Protein AF-0000000071376823 (afdb_homodimer)

pLDDT: mean 86.94, std 16.28, range [21.67, 98.56]

Organism: Carassius auratus (NCBI:txid7957)

Structure (mmCIF, N/CA/C/O backbone):
data_AF-0000000071376823-model_v1
#
loop_
_entity.id
_entity.type
_entity.pdbx_description
1 polymer 'Single-stranded DNA-binding protein 3-like'
#
loop_
_atom_site.group_PDB
_atom_site.id
_atom_site.type_symbol
_atom_site.label_atom_id
_atom_site.label_alt_id
_atom_site.label_comp_id
_atom_sit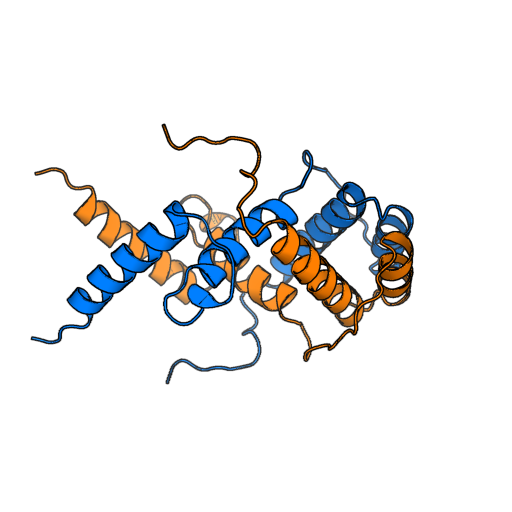e.label_asym_id
_atom_site.label_entity_id
_atom_site.label_seq_id
_atom_site.pdbx_PDB_ins_code
_atom_site.Cartn_x
_atom_site.Cartn_y
_atom_site.Cartn_z
_atom_site.occupancy
_atom_site.B_iso_or_equiv
_atom_site.auth_seq_id
_atom_site.auth_comp_id
_atom_site.auth_asym_id
_atom_site.auth_atom_id
_atom_site.pdbx_PDB_model_num
ATOM 1 N N . MET A 1 1 ? 3.648 22.094 -12.156 1 22.42 1 MET A N 1
ATOM 2 C CA . MET A 1 1 ? 4.52 21.219 -12.93 1 22.42 1 MET A CA 1
ATOM 3 C C . MET A 1 1 ? 4.695 19.859 -12.242 1 22.42 1 MET A C 1
ATOM 5 O O . MET A 1 1 ? 5.797 19.531 -11.805 1 22.42 1 MET A O 1
ATOM 9 N N . TYR A 1 2 ? 3.898 19.516 -11.258 1 32.75 2 TYR A N 1
ATOM 10 C CA . TYR A 1 2 ? 4.004 18.312 -10.445 1 32.75 2 TYR A CA 1
ATOM 11 C C . TYR A 1 2 ? 4.137 17.062 -11.328 1 32.75 2 TYR A C 1
ATOM 13 O O . TYR A 1 2 ? 3.312 16.844 -12.219 1 32.75 2 TYR A O 1
ATOM 21 N N . ALA A 1 3 ? 5.277 16.688 -11.828 1 31.8 3 ALA A N 1
ATOM 22 C CA . ALA A 1 3 ? 5.711 15.719 -12.82 1 31.8 3 ALA A CA 1
ATOM 23 C C . ALA A 1 3 ? 4.926 14.414 -12.695 1 31.8 3 ALA A C 1
ATOM 25 O O . ALA A 1 3 ? 4.926 13.789 -11.633 1 31.8 3 ALA A O 1
ATOM 26 N N . LYS A 1 4 ? 3.885 14.094 -13.211 1 39.56 4 LYS A N 1
ATOM 27 C CA . LYS A 1 4 ? 2.986 12.969 -13.445 1 39.56 4 LYS A CA 1
ATOM 28 C C . LYS A 1 4 ? 3.768 11.672 -13.625 1 39.56 4 LYS A C 1
ATOM 30 O O . LYS A 1 4 ? 3.215 10.664 -14.07 1 39.56 4 LYS A O 1
ATOM 35 N N . GLY A 1 5 ? 5.16 11.703 -13.875 1 40.44 5 GLY A N 1
ATOM 36 C CA . GLY A 1 5 ? 5.941 10.703 -14.594 1 40.44 5 GLY A CA 1
ATOM 37 C C . GLY A 1 5 ? 5.758 9.305 -14.047 1 40.44 5 GLY A C 1
ATOM 38 O O . GLY A 1 5 ? 5.164 9.117 -12.984 1 40.44 5 GLY A O 1
ATOM 39 N N . LYS A 1 6 ? 6.516 8.227 -14.672 1 45.38 6 LYS A N 1
ATOM 40 C CA . LYS A 1 6 ? 7.09 6.926 -14.352 1 45.38 6 LYS A CA 1
ATOM 41 C C . LYS A 1 6 ? 7.59 6.883 -12.914 1 45.38 6 LYS A C 1
ATOM 43 O O . LYS A 1 6 ? 8.188 7.848 -12.422 1 45.38 6 LYS A O 1
ATOM 48 N N . GLY A 1 7 ? 6.941 6.242 -12.031 1 50.78 7 GLY A N 1
ATOM 49 C CA . GLY A 1 7 ? 7.352 6.109 -10.641 1 50.78 7 GLY A CA 1
ATOM 50 C C . GLY A 1 7 ? 8.852 6.266 -10.445 1 50.78 7 GLY A C 1
ATOM 51 O O . GLY A 1 7 ? 9.641 5.496 -11 1 50.78 7 GLY A O 1
ATOM 52 N N . ALA A 1 8 ? 9.25 7.484 -10.273 1 57.16 8 ALA A N 1
ATOM 53 C CA . ALA A 1 8 ? 10.648 7.828 -10.031 1 57.16 8 ALA A CA 1
ATOM 54 C C . ALA A 1 8 ? 11.297 6.824 -9.086 1 57.16 8 ALA A C 1
ATOM 56 O O . ALA A 1 8 ? 10.703 6.434 -8.078 1 57.16 8 ALA A O 1
ATOM 57 N N . VAL A 1 9 ? 12.211 6.262 -9.734 1 70.69 9 VAL A N 1
ATOM 58 C CA . VAL A 1 9 ? 13.047 5.34 -8.969 1 70.69 9 VAL A CA 1
ATOM 59 C C . VAL A 1 9 ? 13.594 6.043 -7.73 1 70.69 9 VAL A C 1
ATOM 61 O O . VAL A 1 9 ? 14.18 7.121 -7.832 1 70.69 9 VAL A O 1
ATOM 64 N N . VAL A 1 10 ? 12.984 5.719 -6.582 1 83.88 10 VAL A N 1
ATOM 65 C CA . VAL A 1 10 ? 13.438 6.273 -5.309 1 83.88 10 VAL A CA 1
ATOM 66 C C . VAL A 1 10 ? 14.664 5.508 -4.82 1 83.88 10 VAL A C 1
ATOM 68 O O . VAL A 1 10 ? 14.836 4.328 -5.133 1 83.88 10 VAL A O 1
ATOM 71 N N . PRO A 1 11 ? 15.594 6.227 -4.148 1 85.5 11 PRO A N 1
ATOM 72 C CA . PRO A 1 11 ? 16.828 5.602 -3.656 1 85.5 11 PRO A CA 1
ATOM 73 C C . PRO A 1 11 ? 16.562 4.312 -2.883 1 85.5 11 PRO A C 1
ATOM 75 O O . PRO A 1 11 ? 17.391 3.396 -2.9 1 85.5 11 PRO A O 1
ATOM 78 N N . SER A 1 12 ? 15.484 4.16 -2.275 1 87.19 12 SER A N 1
ATOM 79 C CA . SER A 1 12 ? 15.156 2.996 -1.459 1 87.19 12 SER A CA 1
ATOM 80 C C . SER A 1 12 ? 14.414 1.943 -2.271 1 87.19 12 SER A C 1
ATOM 82 O O . SER A 1 12 ? 13.844 1.003 -1.71 1 87.19 12 SER A O 1
ATOM 84 N N . ASP A 1 13 ? 14.586 2.049 -3.547 1 88.62 13 ASP A N 1
ATOM 85 C CA . ASP A 1 13 ? 13.781 1.217 -4.434 1 88.62 13 ASP A CA 1
ATOM 86 C C . ASP A 1 13 ? 14.109 -0.263 -4.246 1 88.62 13 ASP A C 1
ATOM 88 O O . ASP A 1 13 ? 13.211 -1.101 -4.176 1 88.62 13 ASP A O 1
ATOM 92 N N . SER A 1 14 ? 15.445 -0.548 -4.223 1 91.25 14 SER A N 1
ATOM 93 C CA . SER A 1 14 ? 15.852 -1.942 -4.07 1 91.25 14 SER A CA 1
ATOM 94 C C . SER A 1 14 ? 15.297 -2.543 -2.783 1 91.25 14 SER A C 1
ATOM 96 O O . SER A 1 14 ? 14.742 -3.645 -2.793 1 91.25 14 SER A O 1
ATOM 98 N N . GLN A 1 15 ? 15.398 -1.873 -1.717 1 92.25 15 GLN A N 1
ATOM 99 C CA . GLN A 1 15 ? 14.883 -2.324 -0.43 1 92.25 15 GLN A CA 1
ATOM 100 C C . GLN A 1 15 ? 13.359 -2.379 -0.442 1 92.25 15 GLN A C 1
ATOM 102 O O . GLN A 1 15 ? 12.758 -3.305 0.111 1 92.25 15 GLN A O 1
ATOM 107 N N . ALA A 1 16 ? 12.844 -1.416 -1.015 1 94.69 16 ALA A N 1
ATOM 108 C CA . ALA A 1 16 ? 11.383 -1.355 -1.124 1 94.69 16 ALA A CA 1
ATOM 109 C C . ALA A 1 16 ? 10.844 -2.57 -1.868 1 94.69 16 ALA A C 1
ATOM 111 O O . ALA A 1 16 ? 9.844 -3.166 -1.452 1 94.69 16 ALA A O 1
ATOM 112 N N . ARG A 1 17 ? 11.461 -2.922 -2.949 1 94.06 17 ARG A N 1
ATOM 113 C CA . ARG A 1 17 ? 11.039 -4.062 -3.76 1 94.06 17 ARG A CA 1
ATOM 114 C C . ARG A 1 17 ? 11.102 -5.355 -2.955 1 94.06 17 ARG A C 1
ATOM 116 O O . ARG A 1 17 ? 10.195 -6.191 -3.045 1 94.06 17 ARG A O 1
ATOM 123 N N . GLU A 1 18 ? 12.094 -5.484 -2.17 1 94.38 18 GLU A N 1
ATOM 124 C CA . GLU A 1 18 ? 12.258 -6.672 -1.334 1 94.38 18 GLU A CA 1
ATOM 125 C C . GLU A 1 18 ? 11.172 -6.734 -0.256 1 94.38 18 GLU A C 1
ATOM 127 O O . GLU A 1 18 ? 10.555 -7.777 -0.05 1 94.38 18 GLU A O 1
ATOM 132 N N . LYS A 1 19 ? 10.984 -5.672 0.394 1 94.5 19 LYS A N 1
ATOM 133 C CA . LYS A 1 19 ? 9.977 -5.617 1.45 1 94.5 19 LYS A CA 1
ATOM 134 C C . LYS A 1 19 ? 8.578 -5.84 0.886 1 94.5 19 LYS A C 1
ATOM 136 O O . LYS A 1 19 ? 7.766 -6.543 1.489 1 94.5 19 LYS A O 1
ATOM 141 N N . LEU A 1 20 ? 8.352 -5.266 -0.239 1 95.94 20 LEU A N 1
ATOM 142 C CA . LEU A 1 20 ? 7.043 -5.445 -0.857 1 95.94 20 LEU A CA 1
ATOM 143 C C . LEU A 1 20 ? 6.789 -6.914 -1.183 1 95.94 20 LEU A C 1
ATOM 145 O O . LEU A 1 20 ? 5.691 -7.426 -0.949 1 95.94 20 LEU A O 1
ATOM 149 N N . ALA A 1 21 ? 7.801 -7.566 -1.726 1 96.44 21 ALA A N 1
ATOM 150 C CA . ALA A 1 21 ? 7.668 -8.992 -2.033 1 96.44 21 ALA A CA 1
ATOM 151 C C . ALA A 1 21 ? 7.297 -9.789 -0.786 1 96.44 21 ALA A C 1
ATOM 153 O O . ALA A 1 21 ? 6.422 -10.656 -0.833 1 96.44 21 ALA A O 1
ATOM 154 N N . LEU A 1 22 ? 7.922 -9.422 0.277 1 96.12 22 LEU A N 1
ATOM 155 C CA . LEU A 1 22 ? 7.645 -10.086 1.546 1 96.12 22 LEU A CA 1
ATOM 156 C C . LEU A 1 22 ? 6.195 -9.867 1.973 1 96.12 22 LEU A C 1
ATOM 158 O O . LEU A 1 22 ? 5.52 -10.805 2.393 1 96.12 22 LEU A O 1
ATOM 162 N N . TYR A 1 23 ? 5.738 -8.703 1.839 1 95.88 23 TYR A N 1
ATOM 163 C CA . TYR A 1 23 ? 4.395 -8.367 2.291 1 95.88 23 TYR A CA 1
ATOM 164 C C . TYR A 1 23 ? 3.342 -8.93 1.341 1 95.88 23 TYR A C 1
ATOM 166 O O . TYR A 1 23 ? 2.242 -9.289 1.766 1 95.88 23 TYR A O 1
ATOM 174 N N . VAL A 1 24 ? 3.676 -9.008 0.103 1 97.5 24 VAL A N 1
ATOM 175 C CA . VAL A 1 24 ? 2.773 -9.648 -0.849 1 97.5 24 VAL A CA 1
ATOM 176 C C . VAL A 1 24 ? 2.66 -11.141 -0.533 1 97.5 24 VAL A C 1
ATOM 178 O O . VAL A 1 24 ? 1.564 -11.703 -0.551 1 97.5 24 VAL A O 1
ATOM 181 N N . TYR A 1 25 ? 3.852 -11.734 -0.23 1 97.44 25 TYR A N 1
ATOM 182 C CA . TYR A 1 25 ? 3.838 -13.133 0.189 1 97.44 25 TYR A CA 1
ATOM 183 C C . TYR A 1 25 ? 2.932 -13.336 1.398 1 97.44 25 TYR A C 1
ATOM 185 O O . TYR A 1 25 ? 2.094 -14.234 1.413 1 97.44 25 TYR A O 1
ATOM 193 N N . GLU A 1 26 ? 3.086 -12.523 2.363 1 96.81 26 GLU A N 1
ATOM 194 C CA . GLU A 1 26 ? 2.262 -12.562 3.568 1 96.81 26 GLU A CA 1
ATOM 195 C C . GLU A 1 26 ? 0.782 -12.406 3.23 1 96.81 26 GLU A C 1
ATOM 197 O O . GLU A 1 26 ? -0.063 -13.125 3.766 1 96.81 26 GLU A O 1
ATOM 202 N N . TYR A 1 27 ? 0.481 -11.516 2.414 1 96.94 27 TYR A N 1
ATOM 203 C CA . TYR A 1 27 ? -0.887 -11.258 1.979 1 96.94 27 TYR A CA 1
ATOM 204 C C . TYR A 1 27 ? -1.492 -12.484 1.317 1 96.94 27 TYR A C 1
ATOM 206 O O . TYR A 1 27 ? -2.627 -12.867 1.618 1 96.94 27 TYR A O 1
ATOM 214 N N . LEU A 1 28 ? -0.727 -13.031 0.432 1 97.81 28 LEU A N 1
ATOM 215 C CA . LEU A 1 28 ? -1.199 -14.234 -0.254 1 9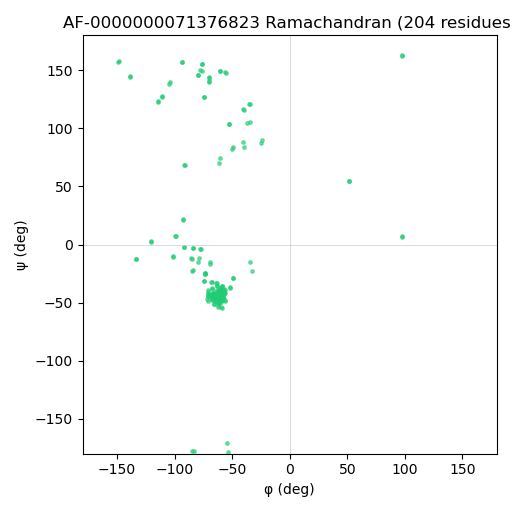7.81 28 LEU A CA 1
ATOM 216 C C . LEU A 1 28 ? -1.541 -15.328 0.746 1 97.81 28 LEU A C 1
ATOM 218 O O . LEU A 1 28 ? -2.594 -15.961 0.643 1 97.81 28 LEU A O 1
ATOM 222 N N . LEU A 1 29 ? -0.723 -15.477 1.706 1 96.5 29 LEU A N 1
ATOM 223 C CA . LEU A 1 29 ? -0.962 -16.5 2.725 1 96.5 29 LEU A CA 1
ATOM 224 C C . LEU A 1 29 ? -2.238 -16.203 3.504 1 96.5 29 LEU A C 1
ATOM 226 O O . LEU A 1 29 ? -3.062 -17.094 3.719 1 96.5 29 LEU A O 1
ATOM 230 N N . HIS A 1 30 ? -2.402 -15.016 3.84 1 95.56 30 HIS A N 1
ATOM 231 C CA . HIS A 1 30 ? -3.5 -14.641 4.727 1 95.56 30 HIS A CA 1
ATOM 232 C C . HIS A 1 30 ? -4.84 -14.695 3.998 1 95.56 30 HIS A C 1
ATOM 234 O O . HIS A 1 30 ? -5.875 -14.953 4.613 1 95.56 30 HIS A O 1
ATOM 240 N N . VAL A 1 31 ? -4.871 -14.562 2.676 1 94.56 31 VAL A N 1
ATOM 241 C CA . VAL A 1 31 ? -6.129 -14.57 1.936 1 94.56 31 VAL A CA 1
ATOM 242 C C . VAL A 1 31 ? -6.453 -15.992 1.488 1 94.56 31 VAL A C 1
ATOM 244 O O . VAL A 1 31 ? -7.441 -16.219 0.787 1 94.56 31 VAL A O 1
ATOM 247 N N . GLY A 1 32 ? -5.527 -16.891 1.813 1 94.44 32 GLY A N 1
ATOM 248 C CA . GLY A 1 32 ? -5.793 -18.297 1.53 1 94.44 32 GLY A CA 1
ATOM 249 C C . GLY A 1 32 ? -5.164 -18.766 0.236 1 94.44 32 GLY A C 1
ATOM 250 O O . GLY A 1 32 ? -5.434 -19.875 -0.221 1 94.44 32 GLY A O 1
ATOM 251 N N . ALA A 1 33 ? -4.379 -17.953 -0.365 1 97.44 33 ALA A N 1
ATOM 252 C CA . ALA A 1 33 ? -3.693 -18.328 -1.6 1 97.44 33 ALA A CA 1
ATOM 253 C C . ALA A 1 33 ? -2.326 -18.922 -1.306 1 97.44 33 ALA A C 1
ATOM 255 O O . ALA A 1 33 ? -1.3 -18.406 -1.754 1 97.44 33 ALA A O 1
ATOM 256 N N . GLN A 1 34 ? -2.361 -20.031 -0.754 1 97.31 34 GLN A N 1
ATOM 257 C CA . GLN A 1 34 ? -1.145 -20.688 -0.273 1 97.31 34 GLN A CA 1
ATOM 258 C C . GLN A 1 34 ? -0.289 -21.172 -1.436 1 97.31 34 GLN A C 1
ATOM 260 O O . GLN A 1 34 ? 0.937 -21.047 -1.408 1 97.31 34 GLN A O 1
ATOM 265 N N . LYS A 1 35 ? -0.906 -21.828 -2.344 1 98.25 35 LYS A N 1
ATOM 266 C CA . LYS A 1 35 ? -0.163 -22.328 -3.498 1 98.25 35 LYS A CA 1
ATOM 267 C C . LYS A 1 35 ? 0.492 -21.172 -4.266 1 98.25 35 LYS A C 1
ATOM 269 O O . LYS A 1 35 ? 1.648 -21.281 -4.68 1 98.25 35 LYS A O 1
ATOM 274 N N . SER A 1 36 ? -0.254 -20.141 -4.438 1 98.56 36 SER A N 1
ATOM 275 C CA . SER A 1 36 ? 0.277 -18.969 -5.098 1 98.56 36 SER A CA 1
ATOM 276 C C . SER A 1 36 ? 1.472 -18.391 -4.34 1 98.56 36 SER A C 1
ATOM 278 O O . SER A 1 36 ? 2.459 -17.969 -4.949 1 98.56 36 SER A O 1
ATOM 280 N N . ALA A 1 37 ? 1.379 -18.344 -2.982 1 98.12 37 ALA A N 1
ATOM 281 C CA . ALA A 1 37 ? 2.451 -17.812 -2.146 1 98.12 37 ALA A CA 1
ATOM 282 C C . ALA A 1 37 ? 3.746 -18.594 -2.352 1 98.12 37 ALA A C 1
ATOM 284 O O . ALA A 1 37 ? 4.812 -18 -2.543 1 98.12 37 ALA A O 1
ATOM 285 N N . GLN A 1 38 ? 3.596 -19.859 -2.373 1 97.19 38 GLN A N 1
ATOM 286 C CA . GLN A 1 38 ? 4.77 -20.703 -2.539 1 97.19 38 GLN A CA 1
ATOM 287 C C . GLN A 1 38 ? 5.367 -20.562 -3.934 1 97.19 38 GLN A C 1
ATOM 289 O O . GLN A 1 38 ? 6.586 -20.453 -4.082 1 97.19 38 GLN A O 1
ATOM 294 N N . THR A 1 39 ? 4.508 -20.594 -4.898 1 98.38 39 THR A N 1
ATOM 295 C CA . THR A 1 39 ? 4.941 -20.438 -6.281 1 98.38 39 THR A CA 1
ATOM 296 C C . THR A 1 39 ? 5.641 -19.094 -6.473 1 98.38 39 THR A C 1
ATOM 298 O O . THR A 1 39 ? 6.629 -19 -7.203 1 98.38 39 THR A O 1
ATOM 301 N N . PHE A 1 40 ? 5.152 -18.094 -5.805 1 98.25 40 PHE A N 1
ATOM 302 C CA . PHE A 1 40 ? 5.676 -16.734 -5.895 1 98.25 40 PHE A CA 1
ATOM 303 C C . PHE A 1 40 ? 7.117 -16.688 -5.402 1 98.25 40 PHE A C 1
ATOM 305 O O . PHE A 1 40 ? 8 -16.188 -6.102 1 98.25 40 PHE A O 1
ATOM 312 N N . LEU A 1 41 ? 7.375 -17.25 -4.258 1 96.31 41 LEU A N 1
ATOM 313 C CA . LEU A 1 41 ? 8.727 -17.25 -3.707 1 96.31 41 LEU A CA 1
ATOM 314 C C . LEU A 1 41 ? 9.695 -17.969 -4.641 1 96.31 41 LEU A C 1
ATOM 316 O O . LEU A 1 41 ? 10.844 -17.531 -4.805 1 96.31 41 LEU A O 1
ATOM 320 N N . SER A 1 42 ? 9.172 -19.016 -5.203 1 97 42 SER A N 1
ATOM 321 C CA . SER A 1 42 ? 10 -19.781 -6.117 1 97 42 SER A CA 1
ATOM 322 C C . SER A 1 42 ? 10.32 -18.984 -7.379 1 97 42 SER A C 1
ATOM 324 O O . SER A 1 42 ? 11.477 -18.953 -7.82 1 97 42 SER A O 1
ATOM 326 N N . GLU A 1 43 ? 9.383 -18.328 -7.91 1 97.75 43 GLU A N 1
ATOM 327 C CA . GLU A 1 43 ? 9.531 -17.609 -9.172 1 97.75 43 GLU A CA 1
ATOM 328 C C . GLU A 1 43 ? 10.484 -16.422 -9.016 1 97.75 43 GLU A C 1
ATOM 330 O O . GLU A 1 43 ? 11.203 -16.078 -9.953 1 97.75 43 GLU A O 1
ATOM 335 N N . ILE A 1 44 ? 10.477 -15.867 -7.871 1 95.38 44 ILE A N 1
ATOM 336 C CA . ILE A 1 44 ? 11.336 -14.695 -7.715 1 95.38 44 ILE A CA 1
ATOM 337 C C . ILE A 1 44 ? 12.633 -15.094 -7.023 1 95.38 44 ILE A C 1
ATOM 339 O O . ILE A 1 44 ? 13.438 -14.234 -6.648 1 95.38 44 ILE A O 1
ATOM 343 N N . ARG A 1 45 ? 12.852 -16.422 -6.824 1 95.5 45 ARG A N 1
ATOM 344 C CA . ARG A 1 45 ? 14.055 -16.984 -6.227 1 95.5 45 ARG A CA 1
ATOM 345 C C . ARG A 1 45 ? 14.383 -16.312 -4.898 1 95.5 45 ARG A C 1
ATOM 347 O O . ARG A 1 45 ? 15.508 -15.859 -4.691 1 95.5 45 ARG A O 1
ATOM 354 N N . TRP A 1 46 ? 13.391 -16.344 -4.043 1 95.12 46 TRP A N 1
ATOM 355 C CA . TRP A 1 46 ? 13.523 -15.734 -2.723 1 95.12 46 TRP A CA 1
ATOM 356 C C . TRP A 1 46 ? 14.391 -16.594 -1.812 1 95.12 46 TRP A C 1
ATOM 358 O O . TRP A 1 46 ? 14.141 -17.797 -1.663 1 95.12 46 TRP A O 1
ATOM 368 N N . GLU A 1 47 ? 15.422 -15.953 -1.238 1 93.5 47 GLU A N 1
ATOM 369 C CA . GLU A 1 47 ? 16.359 -16.703 -0.408 1 93.5 47 GLU A CA 1
ATOM 370 C C . GLU A 1 47 ? 16.406 -16.156 1.015 1 93.5 47 GLU A C 1
ATOM 372 O O . GLU A 1 47 ? 17.031 -16.734 1.894 1 93.5 47 GLU A O 1
ATOM 377 N N . LYS A 1 48 ? 15.641 -15.195 1.322 1 92.5 48 LYS A N 1
ATOM 378 C CA . LYS A 1 48 ? 15.68 -14.555 2.635 1 92.5 48 LYS A CA 1
ATOM 379 C C . LYS A 1 48 ? 14.664 -15.188 3.584 1 92.5 48 LYS A C 1
ATOM 381 O O . LYS A 1 48 ? 13.688 -15.797 3.143 1 92.5 48 LYS A O 1
ATOM 386 N N . ASN A 1 49 ? 14.953 -15.023 4.859 1 94.25 49 ASN A N 1
ATOM 387 C CA . ASN A 1 49 ? 14.023 -15.516 5.863 1 94.25 49 ASN A CA 1
ATOM 388 C C . ASN A 1 49 ? 12.734 -14.688 5.879 1 94.25 49 ASN A C 1
ATOM 390 O O . ASN A 1 49 ? 12.773 -13.469 5.719 1 94.25 49 ASN A O 1
ATOM 394 N N . ILE A 1 50 ? 11.656 -15.477 6.129 1 94.5 50 ILE A N 1
ATOM 395 C CA . ILE A 1 50 ? 10.352 -14.812 6.098 1 94.5 50 ILE A CA 1
ATOM 396 C C . ILE A 1 50 ? 9.734 -14.836 7.492 1 94.5 50 ILE A C 1
ATOM 398 O O . ILE A 1 50 ? 9.664 -15.891 8.133 1 94.5 50 ILE A O 1
ATOM 402 N N . THR A 1 51 ? 9.414 -13.711 8.016 1 92.88 51 THR A N 1
ATOM 403 C CA . THR A 1 51 ? 8.602 -13.594 9.227 1 92.88 51 THR A CA 1
ATOM 404 C C . THR A 1 51 ? 7.234 -13.008 8.898 1 92.88 51 THR A C 1
ATOM 406 O O . THR A 1 51 ? 7.141 -11.977 8.234 1 92.88 51 THR A O 1
ATOM 409 N N . LEU A 1 52 ? 6.254 -13.711 9.336 1 91.5 52 LEU A N 1
ATOM 410 C CA . LEU A 1 52 ? 4.898 -13.297 8.984 1 91.5 52 LEU A CA 1
ATOM 411 C C . LEU A 1 52 ? 4.211 -12.641 10.18 1 91.5 52 LEU A C 1
ATOM 413 O O . LEU A 1 52 ? 4.391 -13.062 11.32 1 91.5 52 LEU A O 1
ATOM 417 N N . GLY A 1 53 ? 3.549 -11.633 9.898 1 90.88 53 GLY A N 1
ATOM 418 C CA . GLY A 1 53 ? 2.715 -11.023 10.914 1 90.88 53 GLY A CA 1
ATOM 419 C C . GLY A 1 53 ? 1.355 -11.68 11.055 1 90.88 53 GLY A C 1
ATOM 420 O O . GLY A 1 53 ? 1.1 -12.719 10.438 1 90.88 53 GLY A O 1
ATOM 421 N N . GLU A 1 54 ? 0.544 -11.109 11.938 1 91.38 54 GLU A N 1
ATOM 422 C CA . GLU A 1 54 ? -0.812 -11.609 12.156 1 91.38 54 GLU A CA 1
ATOM 423 C C . GLU A 1 54 ? -1.748 -11.156 11.039 1 91.38 54 GLU A C 1
ATOM 425 O O . GLU A 1 54 ? -1.554 -10.094 10.445 1 91.38 54 GLU A O 1
ATOM 430 N N . PRO A 1 55 ? -2.744 -12 10.781 1 91.12 55 PRO A N 1
ATOM 431 C CA . PRO A 1 55 ? -3.748 -11.531 9.82 1 91.12 55 PRO A CA 1
ATOM 432 C C . PRO A 1 55 ? -4.457 -10.258 10.289 1 91.12 55 PRO A C 1
ATOM 434 O O . PRO A 1 55 ? -4.672 -10.07 11.484 1 91.12 55 PRO A O 1
ATOM 437 N N . PRO A 1 56 ? -4.879 -9.422 9.211 1 91 56 PRO A N 1
ATOM 438 C CA . PRO A 1 56 ? -4.918 -9.594 7.762 1 91 56 PRO A CA 1
ATOM 439 C C . PRO A 1 56 ? -3.584 -9.281 7.09 1 91 56 PRO A C 1
ATOM 441 O O . PRO A 1 56 ? -3.424 -9.508 5.887 1 91 56 PRO A O 1
ATOM 444 N N . GLY A 1 57 ? -2.549 -8.82 7.898 1 91.56 57 GLY A N 1
ATOM 445 C CA . GLY A 1 57 ? -1.222 -8.492 7.406 1 91.56 57 GLY A CA 1
ATOM 446 C C . GLY A 1 57 ? -1.035 -7.008 7.145 1 91.56 57 GLY A C 1
ATOM 447 O O . GLY A 1 57 ? -2.012 -6.277 6.961 1 91.56 57 GLY A O 1
ATOM 448 N N . PHE A 1 58 ? 0.124 -6.707 7.066 1 92.56 58 PHE A N 1
ATOM 449 C CA . PHE A 1 58 ? 0.479 -5.297 6.98 1 92.56 58 PHE A CA 1
ATOM 450 C C . PHE A 1 58 ? -0.03 -4.688 5.68 1 92.56 58 PHE A C 1
ATOM 452 O O . PHE A 1 58 ? -0.641 -3.615 5.688 1 92.56 58 PHE A O 1
ATOM 459 N N . LEU A 1 59 ? 0.212 -5.375 4.582 1 94.19 59 LEU A N 1
ATOM 460 C CA . LEU A 1 59 ? -0.159 -4.832 3.279 1 94.19 59 LEU A CA 1
ATOM 461 C C . LEU A 1 59 ? -1.666 -4.613 3.191 1 94.19 59 LEU A C 1
ATOM 463 O O . LEU A 1 59 ? -2.119 -3.559 2.74 1 94.19 59 LEU A O 1
ATOM 467 N N . HIS A 1 60 ? -2.422 -5.598 3.629 1 94.12 60 HIS A N 1
ATOM 468 C CA . HIS A 1 60 ? -3.877 -5.488 3.613 1 94.12 60 HIS A CA 1
ATOM 469 C C . HIS A 1 60 ? -4.348 -4.328 4.484 1 94.12 60 HIS A C 1
ATOM 471 O O . HIS A 1 60 ? -5.188 -3.529 4.062 1 94.12 60 HIS A O 1
ATOM 477 N N . SER A 1 61 ? -3.869 -4.305 5.645 1 92.81 61 SER A N 1
ATOM 478 C CA . SER A 1 61 ? -4.25 -3.264 6.59 1 92.81 61 SER A CA 1
ATOM 479 C C . SER A 1 61 ? -3.904 -1.878 6.051 1 92.81 61 SER A C 1
ATOM 481 O O . SER A 1 61 ? -4.715 -0.952 6.145 1 92.81 61 SER A O 1
ATOM 483 N N . TRP A 1 62 ? -2.734 -1.73 5.547 1 91.44 62 TRP A N 1
ATOM 484 C CA . TRP A 1 62 ? -2.277 -0.472 4.969 1 91.44 62 TRP A CA 1
ATOM 485 C C . TRP A 1 62 ? -3.164 -0.058 3.797 1 91.44 62 TRP A C 1
ATOM 487 O O . TRP A 1 62 ? -3.576 1.1 3.703 1 91.44 62 TRP A O 1
ATOM 497 N N . TRP A 1 63 ? -3.404 -0.964 2.938 1 93.69 63 TRP A N 1
ATOM 498 C CA . TRP A 1 63 ? -4.23 -0.725 1.759 1 93.69 63 TRP A CA 1
ATOM 499 C C . TRP A 1 63 ? -5.633 -0.269 2.16 1 93.69 63 TRP A C 1
ATOM 501 O O . TRP A 1 63 ? -6.191 0.644 1.549 1 93.69 63 TRP A O 1
ATOM 511 N 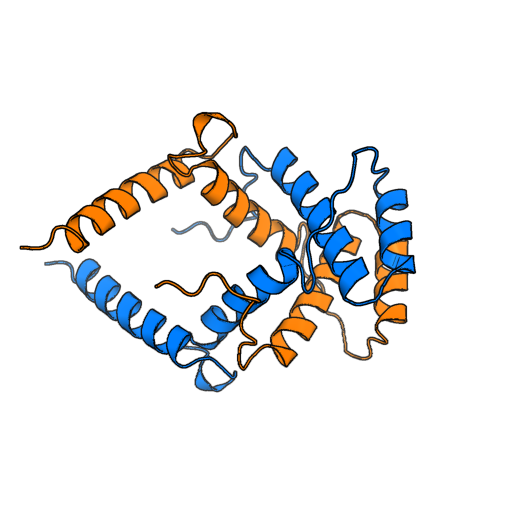N . CYS A 1 64 ? -6.25 -0.879 3.236 1 93.5 64 CYS A N 1
ATOM 512 C CA . CYS A 1 64 ? -7.605 -0.547 3.662 1 93.5 64 CYS A CA 1
ATOM 513 C C . CYS A 1 64 ? -7.691 0.902 4.125 1 93.5 64 CYS A C 1
ATOM 515 O O . CYS A 1 64 ? -8.695 1.574 3.891 1 93.5 64 CYS A O 1
ATOM 517 N N . VAL A 1 65 ? -6.645 1.334 4.738 1 91.75 65 VAL A N 1
ATOM 518 C CA . VAL A 1 65 ? -6.598 2.719 5.195 1 91.75 65 VAL A CA 1
ATOM 519 C C . VAL A 1 65 ? -6.477 3.656 3.996 1 91.75 65 VAL A C 1
ATOM 521 O O . VAL A 1 65 ? -7.176 4.668 3.92 1 91.75 65 VAL A O 1
ATOM 524 N N . PHE A 1 66 ? -5.609 3.268 3.098 1 92.25 66 PHE A N 1
ATOM 525 C CA . PHE A 1 66 ? -5.441 4.051 1.879 1 92.25 66 PHE A CA 1
ATOM 526 C C . PHE A 1 66 ? -6.758 4.148 1.113 1 92.25 66 PHE A C 1
ATOM 528 O O . PHE A 1 66 ? -7.16 5.234 0.695 1 92.25 66 PHE A O 1
ATOM 535 N N . TRP A 1 67 ? -7.383 3.059 0.957 1 93.75 67 TRP A N 1
ATOM 536 C CA . TRP A 1 67 ? -8.594 3.002 0.146 1 93.75 67 TRP A CA 1
ATOM 537 C C . TRP A 1 67 ? -9.727 3.777 0.808 1 93.75 67 TRP A C 1
ATOM 539 O O . TRP A 1 67 ? -10.531 4.422 0.126 1 93.75 67 TRP A O 1
ATOM 549 N N . ASP A 1 68 ? -9.828 3.699 2.1 1 94.94 68 ASP A N 1
ATOM 550 C CA . ASP A 1 68 ? -10.844 4.445 2.832 1 94.94 68 ASP A CA 1
ATOM 551 C C . ASP A 1 68 ? -10.672 5.949 2.643 1 94.94 68 ASP A C 1
ATOM 553 O O . ASP A 1 68 ? -11.641 6.668 2.387 1 94.94 68 ASP A O 1
ATOM 557 N N . LEU A 1 69 ? -9.477 6.387 2.744 1 93.25 69 LEU A N 1
ATOM 558 C CA . LEU A 1 69 ? -9.156 7.793 2.541 1 93.25 69 LEU A CA 1
ATOM 559 C C . LEU A 1 69 ? -9.414 8.203 1.094 1 93.25 69 LEU A C 1
ATOM 561 O O . LEU A 1 69 ? -9.906 9.305 0.835 1 93.25 69 LEU A O 1
ATOM 565 N N . TYR A 1 70 ? -9.008 7.324 0.237 1 92.06 70 TYR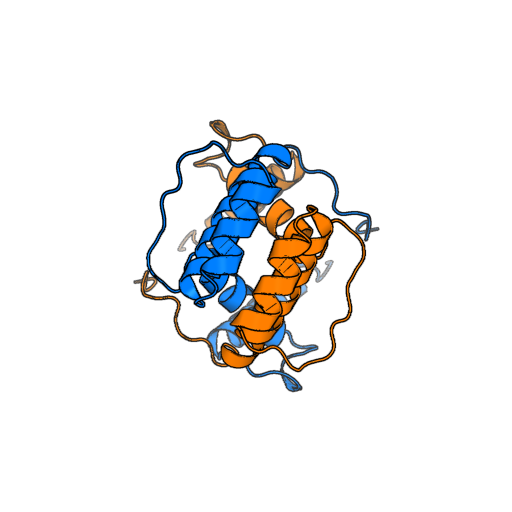 A N 1
ATOM 566 C CA . TYR A 1 70 ? -9.242 7.57 -1.181 1 92.06 70 TYR A CA 1
ATOM 567 C C . TYR A 1 70 ? -10.727 7.758 -1.464 1 92.06 70 TYR A C 1
ATOM 569 O O . TYR A 1 70 ? -11.117 8.664 -2.201 1 92.06 70 TYR A O 1
ATOM 577 N N . CYS A 1 71 ? -11.578 6.93 -0.809 1 94.75 71 CYS A N 1
ATOM 578 C CA . CYS A 1 71 ? -13.016 6.938 -1.034 1 94.75 71 CYS A CA 1
ATOM 579 C C . CYS A 1 71 ? -13.664 8.164 -0.393 1 94.75 71 CYS A C 1
ATOM 581 O O . CYS A 1 71 ? -14.695 8.641 -0.864 1 94.75 71 CYS A O 1
ATOM 583 N N . ALA A 1 72 ? -13.031 8.648 0.592 1 96 72 ALA A N 1
ATOM 584 C CA . ALA A 1 72 ? -13.625 9.734 1.371 1 96 72 ALA A CA 1
ATOM 585 C C . ALA A 1 72 ? -13.344 11.094 0.729 1 96 72 ALA A C 1
ATOM 587 O O . ALA A 1 72 ? -13.883 12.109 1.158 1 96 72 ALA A O 1
ATOM 588 N N . ALA A 1 73 ? -12.43 11.078 -0.228 1 94 73 ALA A N 1
ATOM 589 C CA . ALA A 1 73 ? -12.133 12.344 -0.891 1 94 73 ALA A CA 1
ATOM 590 C C . ALA A 1 73 ? -13.398 12.977 -1.472 1 94 73 ALA A C 1
ATOM 592 O O . ALA A 1 73 ? -14.266 12.266 -1.995 1 94 73 ALA A O 1
ATOM 593 N N . PRO A 1 74 ? -13.414 14.312 -1.474 1 91.81 74 PRO A N 1
ATOM 594 C CA . PRO A 1 74 ? -14.625 15.016 -1.894 1 91.81 74 PRO A CA 1
ATOM 595 C C . PRO A 1 74 ? -15.078 14.633 -3.299 1 91.81 74 PRO A C 1
ATOM 597 O O . PRO A 1 74 ? -16.281 14.484 -3.547 1 91.81 74 PRO A O 1
ATOM 600 N N . ASP A 1 75 ? -14.18 14.43 -4.254 1 92 75 ASP A N 1
ATOM 601 C CA . ASP A 1 75 ? -14.531 14.141 -5.641 1 92 75 ASP A CA 1
ATOM 602 C C . ASP A 1 75 ? -14.977 12.695 -5.805 1 92 75 ASP A C 1
ATOM 604 O O . ASP A 1 75 ? -15.516 12.32 -6.852 1 92 75 ASP A O 1
ATOM 608 N N . ARG A 1 76 ? -14.914 11.828 -4.684 1 93 76 ARG A N 1
ATOM 609 C CA . ARG A 1 76 ? -15.188 10.398 -4.84 1 93 76 ARG A CA 1
ATOM 610 C C . ARG A 1 76 ? -16.125 9.898 -3.746 1 93 76 ARG A C 1
ATOM 612 O O . ARG A 1 76 ? -16.688 8.805 -3.852 1 93 76 ARG A O 1
ATOM 619 N N . ARG A 1 77 ? -16.391 10.586 -2.744 1 92.75 77 ARG A N 1
ATOM 620 C CA . ARG A 1 77 ? -17.031 10.125 -1.52 1 92.75 77 ARG A CA 1
ATOM 621 C C . ARG A 1 77 ? -18.5 9.773 -1.772 1 92.75 77 ARG A C 1
ATOM 623 O O . ARG A 1 77 ? -19.109 9.07 -0.975 1 92.75 77 ARG A O 1
ATOM 630 N N . GLU A 1 78 ? -19.031 10.211 -2.885 1 91.62 78 GLU A N 1
ATOM 631 C CA . GLU A 1 78 ? -20.422 9.883 -3.186 1 91.62 78 GLU A CA 1
ATOM 632 C C . GLU A 1 78 ? -20.547 8.516 -3.857 1 91.62 78 GLU A C 1
ATOM 634 O O . GLU A 1 78 ? -21.594 7.883 -3.809 1 91.62 78 GLU A O 1
ATOM 639 N N . THR A 1 79 ? -19.516 8.039 -4.473 1 91 79 THR A N 1
ATOM 640 C CA . THR A 1 79 ? -19.578 6.82 -5.27 1 91 79 THR A CA 1
ATOM 641 C C . THR A 1 79 ? -19 5.637 -4.484 1 91 79 THR A C 1
ATOM 643 O O . THR A 1 79 ? -19.141 4.484 -4.906 1 91 79 THR A O 1
ATOM 646 N N . CYS A 1 80 ? -18.391 5.906 -3.389 1 89.31 80 CYS A N 1
ATOM 647 C CA . CYS A 1 80 ? -17.766 4.816 -2.65 1 89.31 80 CYS A CA 1
ATOM 648 C C . CYS A 1 80 ? -18 4.969 -1.151 1 89.31 80 CYS A C 1
ATOM 650 O O . CYS A 1 80 ? -18 6.086 -0.632 1 89.31 80 CYS A O 1
ATOM 652 N N . GLU A 1 81 ? -18.156 3.887 -0.436 1 93.06 81 GLU A N 1
ATOM 653 C CA . GLU A 1 81 ? -18.344 3.895 1.013 1 93.06 81 GLU A CA 1
ATOM 654 C C . GLU A 1 81 ? -17.062 4.297 1.731 1 93.06 81 GLU A C 1
ATOM 656 O O . GLU A 1 81 ? -15.969 3.926 1.311 1 93.06 81 GLU A O 1
ATOM 661 N N . HIS A 1 82 ? -17.234 5.078 2.768 1 94.38 82 HIS A N 1
ATOM 662 C CA . HIS A 1 82 ? -16.078 5.559 3.516 1 94.38 82 HIS A CA 1
ATOM 663 C C . HIS A 1 82 ? -16.422 5.77 4.988 1 94.38 82 HIS A C 1
ATOM 665 O O . HIS A 1 82 ? -17.609 5.832 5.352 1 94.38 82 HIS A O 1
ATOM 671 N N . SER A 1 83 ? -15.406 5.742 5.805 1 94.31 83 SER A N 1
ATOM 672 C CA . SER A 1 83 ? -15.609 5.984 7.23 1 94.31 83 SER A CA 1
ATOM 673 C C . SER A 1 83 ? -15.828 7.465 7.512 1 94.31 83 SER A C 1
ATOM 675 O O . SER A 1 83 ? -15.398 8.32 6.738 1 94.31 83 SER A O 1
ATOM 677 N N . SER A 1 84 ? -16.5 7.727 8.625 1 94.75 84 SER A N 1
ATOM 678 C CA . SER A 1 84 ? -16.703 9.102 9.055 1 94.75 84 SER A CA 1
ATOM 679 C C . SER A 1 84 ? -15.367 9.766 9.398 1 94.75 84 SER A C 1
ATOM 681 O O . SER A 1 84 ? -15.18 10.961 9.164 1 94.75 84 SER A O 1
ATOM 683 N N . GLU A 1 85 ? -14.492 8.961 9.891 1 92.62 85 GLU A N 1
ATOM 684 C CA . GLU A 1 85 ? -13.164 9.453 10.234 1 92.62 85 GLU A CA 1
ATOM 685 C C . GLU A 1 85 ? -12.406 9.898 8.984 1 92.62 85 GLU A C 1
ATOM 687 O O . GLU A 1 85 ? -11.742 10.945 9 1 92.62 85 GLU A O 1
ATOM 692 N N . ALA A 1 86 ? -12.461 9.188 7.988 1 94.81 86 ALA A N 1
ATOM 693 C CA . ALA A 1 86 ? -11.781 9.516 6.738 1 94.81 86 ALA A CA 1
ATOM 694 C C . ALA A 1 86 ? -12.352 10.789 6.121 1 94.81 86 ALA A C 1
ATOM 696 O O . ALA A 1 86 ? -11.609 11.641 5.637 1 94.81 86 ALA A O 1
ATOM 697 N N . LYS A 1 87 ? -13.586 10.875 6.148 1 95.12 87 LYS A N 1
ATOM 698 C CA . LYS A 1 87 ? -14.234 12.094 5.664 1 95.12 87 LYS A CA 1
ATOM 699 C C . LYS A 1 87 ? -13.758 13.312 6.441 1 95.12 87 LYS A C 1
ATOM 701 O O . LYS A 1 87 ? -13.406 14.336 5.844 1 95.12 87 LYS A O 1
ATOM 706 N N . ALA A 1 88 ? -13.883 13.234 7.785 1 94.12 88 ALA A N 1
ATOM 707 C CA . ALA A 1 88 ? -13.461 14.328 8.656 1 94.12 88 ALA A CA 1
ATOM 708 C C . ALA A 1 88 ? -12.023 14.742 8.352 1 94.12 88 ALA A C 1
ATOM 710 O O . ALA A 1 88 ? -11.695 15.93 8.375 1 94.12 88 ALA A O 1
ATOM 711 N N . PHE A 1 89 ? -11.234 13.773 8.062 1 90.94 89 PHE A N 1
ATOM 712 C CA . PHE A 1 89 ? -9.836 14.031 7.723 1 90.94 89 PHE A CA 1
ATOM 713 C C . PHE A 1 89 ? -9.734 14.875 6.461 1 90.94 89 PHE A C 1
ATOM 715 O O . PHE A 1 89 ? -9 15.867 6.434 1 90.94 89 PHE A O 1
ATOM 722 N N . HIS A 1 90 ? -10.328 14.539 5.453 1 92.38 90 HIS A N 1
ATOM 723 C CA . HIS A 1 90 ? -10.289 15.289 4.203 1 92.38 90 HIS A CA 1
ATOM 724 C C . HIS A 1 90 ? -10.844 16.703 4.391 1 92.38 90 HIS A C 1
ATOM 726 O O . HIS A 1 90 ? -10.312 17.656 3.826 1 92.38 90 HIS A O 1
ATOM 732 N N . ASP A 1 91 ? -11.922 16.766 5.121 1 92.75 91 ASP A N 1
ATOM 733 C CA . ASP A 1 91 ? -12.516 18.078 5.352 1 92.75 91 ASP A CA 1
ATOM 734 C C . ASP A 1 91 ? -11.547 18.984 6.102 1 92.75 91 ASP A C 1
ATOM 736 O O . ASP A 1 91 ? -11.422 20.172 5.77 1 92.75 91 ASP A O 1
ATOM 740 N N . TYR A 1 92 ? -10.922 18.438 7.016 1 86.38 92 TYR A N 1
ATOM 741 C CA . TYR A 1 92 ? -9.945 19.203 7.785 1 86.38 92 TYR A CA 1
ATOM 742 C C . TYR A 1 92 ? -8.766 19.609 6.914 1 86.38 92 TYR A C 1
ATOM 744 O O . TYR A 1 92 ? -8.352 20.766 6.918 1 86.38 92 TYR A O 1
ATOM 752 N N . VAL A 1 93 ? -8.195 18.688 6.246 1 84.38 93 VAL A N 1
ATOM 753 C CA . VAL A 1 93 ? -7.027 18.922 5.402 1 84.38 93 VAL A CA 1
ATOM 754 C C . VAL A 1 93 ? -7.367 19.938 4.32 1 84.38 93 VAL A C 1
ATOM 756 O O . VAL A 1 93 ? -6.543 20.797 3.988 1 84.38 93 VAL A O 1
ATOM 759 N N . SER A 1 94 ? -8.484 19.766 3.697 1 85.62 94 SER A N 1
ATOM 760 C CA . SER A 1 94 ? -8.93 20.703 2.674 1 85.62 94 SER A CA 1
ATOM 761 C C . SER A 1 94 ? -9.016 22.125 3.229 1 85.62 94 SER A C 1
ATOM 763 O O . SER A 1 94 ? -8.641 23.094 2.555 1 85.62 94 SER A O 1
ATOM 765 N N . ASP A 1 95 ? -9.5 22.266 4.383 1 83.56 95 ASP A N 1
ATOM 766 C CA . ASP A 1 95 ? -9.617 23.562 5.047 1 83.56 95 ASP A CA 1
ATOM 767 C C . ASP A 1 95 ? -8.234 24.172 5.297 1 83.56 95 ASP A C 1
ATOM 769 O O . ASP A 1 95 ? -8.031 25.359 5.059 1 83.56 95 ASP A O 1
ATOM 773 N N . ILE A 1 96 ? -7.371 23.281 5.746 1 78.25 96 ILE A N 1
ATOM 774 C CA . ILE A 1 96 ? -6.012 23.75 6.016 1 78.25 96 ILE A CA 1
ATOM 775 C C . ILE A 1 96 ? -5.344 24.172 4.707 1 78.25 96 ILE A C 1
ATOM 777 O O . ILE A 1 96 ? -4.695 25.219 4.645 1 78.25 96 ILE A O 1
ATOM 781 N N . GLN A 1 97 ? -5.492 23.391 3.756 1 75.75 97 GLN A N 1
ATOM 782 C CA . GLN A 1 97 ? -4.891 23.672 2.457 1 75.75 97 GLN A CA 1
ATOM 783 C C . GLN A 1 97 ? -5.426 24.969 1.872 1 75.75 97 GLN A C 1
ATOM 785 O O . GLN A 1 97 ? -4.676 25.75 1.279 1 75.75 97 GLN A O 1
ATOM 790 N N . THR A 1 98 ? -6.613 25.062 1.973 1 81.56 98 THR A N 1
ATOM 791 C CA . THR A 1 98 ? -7.234 26.297 1.479 1 81.56 98 THR A CA 1
ATOM 792 C C . THR A 1 98 ? -6.676 27.516 2.199 1 81.56 98 THR A C 1
ATOM 794 O O . THR A 1 98 ? -6.43 28.547 1.576 1 81.56 98 THR A O 1
ATOM 797 N N . CYS A 1 99 ? -6.445 27.281 3.367 1 75.12 99 CYS A N 1
ATOM 798 C CA . CYS A 1 99 ? -5.891 28.359 4.164 1 75.12 99 CYS A CA 1
ATOM 799 C C . CYS A 1 99 ? -4.453 28.656 3.756 1 75.12 99 CYS A C 1
ATOM 801 O O . CYS A 1 99 ? -4.047 29.828 3.711 1 75.12 99 CYS A O 1
ATOM 803 N N . LEU A 1 100 ? -3.785 27.625 3.562 1 67.19 100 LEU A N 1
ATOM 804 C CA . LEU A 1 100 ? -2.383 27.781 3.184 1 67.19 100 LEU A CA 1
ATOM 805 C C . LEU A 1 100 ? -2.258 28.312 1.763 1 67.19 100 LEU A C 1
ATOM 807 O O . LEU A 1 100 ? -1.337 29.078 1.463 1 67.19 100 LEU A O 1
ATOM 811 N N . LEU A 1 101 ? -3.086 27.828 0.977 1 64.88 101 LEU A N 1
ATOM 812 C CA . LEU A 1 101 ? -3.037 28.266 -0.411 1 64.88 101 LEU A CA 1
ATOM 813 C C . LEU A 1 101 ? -3.703 29.625 -0.57 1 64.88 101 LEU A C 1
ATOM 815 O O . LEU A 1 101 ? -3.619 30.25 -1.635 1 64.88 101 LEU A O 1
ATOM 819 N N . ALA A 1 102 ? -4.504 30.156 0.395 1 64.44 102 ALA A N 1
ATOM 820 C CA . ALA A 1 102 ? -5.047 31.516 0.355 1 64.44 102 ALA A CA 1
ATOM 821 C C . ALA A 1 102 ? -3.932 32.562 0.345 1 64.44 102 ALA A C 1
ATOM 823 O O . ALA A 1 102 ? -3.1 32.594 1.255 1 64.44 102 ALA A O 1
ATOM 824 N N . GLU A 1 103 ? -3.184 32.656 -0.803 1 56.78 103 GLU A N 1
ATOM 825 C CA . GLU A 1 103 ? -2.236 33.719 -1.057 1 56.78 103 GLU A CA 1
ATOM 826 C C . GLU A 1 103 ? -2.723 35.031 -0.451 1 56.78 103 GLU A C 1
ATOM 828 O O . GLU A 1 103 ? -3.887 35.406 -0.621 1 56.78 103 GLU A O 1
ATOM 833 N N . PRO A 1 104 ? -1.95 35.688 0.508 1 48.5 104 PRO A N 1
ATOM 834 C CA . PRO A 1 104 ? -2.338 37.094 0.753 1 48.5 104 PRO A CA 1
ATOM 835 C C . PRO A 1 104 ? -2.416 37.906 -0.529 1 48.5 104 PRO A C 1
ATOM 837 O O . PRO A 1 104 ? -1.702 37.625 -1.494 1 48.5 104 PRO A O 1
ATOM 840 N N . MET B 1 1 ? -4.875 8.172 23.156 1 21.67 1 MET B N 1
ATOM 841 C CA . MET B 1 1 ? -5.457 6.836 23.141 1 21.67 1 MET B CA 1
ATOM 842 C C . MET B 1 1 ? -5.539 6.285 21.719 1 21.67 1 MET B C 1
ATOM 844 O O . MET B 1 1 ? -6.598 6.344 21.094 1 21.67 1 MET B O 1
ATOM 848 N N . TYR B 1 2 ? -4.781 6.738 20.781 1 32.66 2 TYR B N 1
ATOM 849 C CA . TYR B 1 2 ? -4.812 6.383 19.359 1 32.66 2 TYR B CA 1
ATOM 850 C C . TYR B 1 2 ? -4.828 4.871 19.172 1 32.66 2 TYR B C 1
ATOM 852 O O . TYR B 1 2 ? -3.979 4.164 19.719 1 32.66 2 TYR B O 1
ATOM 860 N N . ALA B 1 3 ? -5.953 4.195 19.234 1 31.69 3 ALA B N 1
ATOM 861 C CA . ALA B 1 3 ? -6.289 2.775 19.281 1 31.69 3 ALA B CA 1
ATOM 862 C C . ALA B 1 3 ? -5.387 1.962 18.359 1 31.69 3 ALA B C 1
ATOM 864 O O . ALA B 1 3 ? -5.348 2.199 17.156 1 31.69 3 ALA B O 1
ATOM 865 N N . LYS B 1 4 ? -4.289 1.521 18.578 1 39.16 4 LYS B N 1
ATOM 866 C CA . LYS B 1 4 ? -3.25 0.634 18.062 1 39.16 4 LYS B CA 1
ATOM 867 C C . LYS B 1 4 ? -3.857 -0.536 17.297 1 39.16 4 LYS B C 1
ATOM 869 O O . LYS B 1 4 ? -3.16 -1.498 16.969 1 39.16 4 LYS B O 1
ATOM 874 N N . GLY B 1 5 ? -5.195 -0.958 17.531 1 40.84 5 GLY B N 1
ATOM 875 C CA . GLY B 1 5 ? -5.746 -2.295 17.375 1 40.84 5 GLY B CA 1
ATOM 876 C C . GLY B 1 5 ? -5.508 -2.881 16 1 40.84 5 GLY B C 1
ATOM 877 O O . GLY B 1 5 ? -5.055 -2.18 15.086 1 40.84 5 GLY B O 1
ATOM 878 N N . LYS B 1 6 ? -6.203 -4.137 15.664 1 45.84 6 LYS B N 1
ATOM 879 C CA . LYS B 1 6 ? -6.688 -4.898 14.523 1 45.84 6 LYS B CA 1
ATOM 880 C C . LYS B 1 6 ? -7.246 -3.975 13.438 1 45.84 6 LYS B C 1
ATOM 882 O O . LYS B 1 6 ? -7.945 -3.006 13.742 1 45.84 6 LYS B O 1
ATOM 887 N N . GLY B 1 7 ? -6.562 -3.756 12.391 1 50.97 7 GLY B N 1
ATOM 888 C CA . GLY B 1 7 ? -7.039 -2.924 11.297 1 50.97 7 GLY B CA 1
ATOM 889 C C . GLY B 1 7 ? -8.555 -2.832 11.234 1 50.97 7 GLY B C 1
ATOM 890 O O . GLY B 1 7 ? -9.234 -3.85 11.109 1 50.97 7 GLY B O 1
ATOM 891 N N . ALA B 1 8 ? -9.07 -1.867 11.906 1 57.78 8 ALA B N 1
ATOM 892 C CA . ALA B 1 8 ? -10.5 -1.583 11.914 1 57.78 8 ALA B CA 1
ATOM 893 C C . ALA B 1 8 ? -11.102 -1.762 10.523 1 57.78 8 ALA B C 1
ATOM 895 O O . ALA B 1 8 ? -10.516 -1.331 9.523 1 57.78 8 ALA B O 1
ATOM 896 N N . VAL B 1 9 ? -11.93 -2.715 10.617 1 71.06 9 VAL B N 1
ATOM 897 C CA . VAL B 1 9 ? -12.711 -2.963 9.406 1 71.06 9 VAL B CA 1
ATOM 898 C C . VAL B 1 9 ? -13.367 -1.665 8.945 1 71.06 9 VAL B C 1
ATOM 900 O O . VAL B 1 9 ? -14.062 -1.002 9.711 1 71.06 9 VAL B O 1
ATOM 903 N N . VAL B 1 10 ? -12.773 -1.081 7.883 1 84.44 10 VAL B N 1
ATOM 904 C CA . VAL B 1 10 ? -13.32 0.136 7.297 1 84.44 10 VAL B CA 1
ATOM 905 C C . VAL B 1 10 ? -14.492 -0.214 6.383 1 84.44 10 VAL B C 1
ATOM 907 O O . VAL B 1 10 ? -14.547 -1.314 5.828 1 84.44 10 VAL B O 1
ATOM 910 N N . PRO B 1 11 ? -15.516 0.685 6.332 1 85.88 11 PRO B N 1
ATOM 911 C CA . PRO B 1 11 ? -16.703 0.436 5.512 1 85.88 11 PRO B CA 1
ATOM 912 C C . PRO B 1 11 ? -16.359 0.025 4.082 1 85.88 11 PRO B C 1
ATOM 914 O O . PRO B 1 11 ? -17.109 -0.736 3.459 1 85.88 11 PRO B O 1
ATOM 917 N N . SER B 1 12 ? -15.305 0.43 3.57 1 87.31 12 SER B N 1
ATOM 918 C CA . SER B 1 12 ? -14.914 0.141 2.195 1 87.31 12 SER B CA 1
ATOM 919 C C . SER B 1 12 ? -14.039 -1.107 2.121 1 87.31 12 SER B C 1
ATOM 921 O O . SER B 1 12 ? -13.414 -1.372 1.094 1 87.31 12 SER B O 1
ATOM 923 N N . ASP B 1 13 ? -14.164 -1.896 3.135 1 88.94 13 ASP B N 1
ATOM 924 C CA . ASP B 1 13 ? -13.258 -3.029 3.26 1 88.94 13 ASP B CA 1
ATOM 925 C C . ASP B 1 13 ? -13.461 -4.031 2.123 1 88.94 13 ASP B C 1
ATOM 927 O O . ASP B 1 13 ? -12.492 -4.527 1.545 1 88.94 13 ASP B O 1
ATOM 931 N N . SER B 1 14 ? -14.773 -4.344 1.871 1 91.31 14 SER B N 1
ATOM 932 C CA . SER B 1 14 ? -15.062 -5.305 0.812 1 91.31 14 SER B CA 1
ATOM 933 C C . SER B 1 14 ? -14.5 -4.84 -0.527 1 91.31 14 SER B C 1
ATOM 935 O O . SER B 1 14 ? -13.859 -5.613 -1.241 1 91.31 14 SER B O 1
ATOM 937 N N . GLN B 1 15 ? -14.695 -3.643 -0.873 1 92.31 15 GLN B N 1
ATOM 938 C CA . GLN B 1 15 ? -14.188 -3.068 -2.113 1 92.31 15 GLN B CA 1
ATOM 939 C C . GLN B 1 15 ? -12.664 -2.988 -2.094 1 92.31 15 GLN B C 1
ATOM 941 O O . GLN B 1 15 ? -12.008 -3.252 -3.104 1 92.31 15 GLN B O 1
ATOM 946 N N . ALA B 1 16 ? -12.211 -2.611 -1.002 1 94.69 16 ALA B N 1
ATOM 947 C CA . ALA B 1 16 ? -10.766 -2.514 -0.834 1 94.69 16 ALA B CA 1
ATOM 948 C C . ALA B 1 16 ? -10.094 -3.861 -1.074 1 94.69 16 ALA B C 1
ATOM 950 O O . ALA B 1 16 ? -9.07 -3.938 -1.753 1 94.69 16 ALA B O 1
ATOM 951 N N . ARG B 1 17 ? -10.648 -4.891 -0.536 1 94 17 ARG B N 1
ATOM 952 C CA . ARG B 1 17 ? -10.102 -6.238 -0.681 1 94 17 ARG B CA 1
ATOM 953 C C . ARG B 1 17 ? -10.078 -6.664 -2.145 1 94 17 ARG B C 1
ATOM 955 O O . ARG B 1 17 ? -9.109 -7.262 -2.605 1 94 17 ARG B O 1
ATOM 962 N N . GLU B 1 18 ? -11.094 -6.324 -2.838 1 94.38 18 GLU B N 1
ATOM 963 C CA . GLU B 1 18 ? -11.172 -6.656 -4.258 1 94.38 18 GLU B CA 1
ATOM 964 C C . GLU B 1 18 ? -10.133 -5.891 -5.066 1 94.38 18 GLU B C 1
ATOM 966 O O . GLU B 1 18 ? -9.43 -6.477 -5.898 1 94.38 18 GLU B O 1
ATOM 971 N N . LYS B 1 19 ? -10.039 -4.648 -4.84 1 94.44 19 LYS B N 1
ATOM 972 C CA . LYS B 1 19 ? -9.07 -3.822 -5.555 1 94.44 19 LYS B CA 1
ATOM 973 C C . LYS B 1 19 ? -7.645 -4.246 -5.238 1 94.44 19 LYS B C 1
ATOM 975 O O . LYS B 1 19 ? -6.793 -4.305 -6.129 1 94.44 19 LYS B O 1
ATOM 980 N N . LEU B 1 20 ? -7.43 -4.555 -4.008 1 95.94 20 LEU B N 1
ATOM 981 C CA . LEU B 1 20 ? -6.094 -4.992 -3.621 1 95.94 20 LEU B CA 1
ATOM 982 C C . LEU B 1 20 ? -5.711 -6.277 -4.348 1 95.94 20 LEU B C 1
ATOM 984 O O . LEU B 1 20 ? -4.582 -6.41 -4.824 1 95.94 20 LEU B O 1
ATOM 988 N N . ALA B 1 21 ? -6.652 -7.207 -4.41 1 96.44 21 ALA B N 1
ATOM 989 C CA . ALA B 1 21 ? -6.391 -8.453 -5.121 1 96.44 21 ALA B CA 1
ATOM 990 C C . ALA B 1 21 ? -5.996 -8.188 -6.574 1 96.44 21 ALA B C 1
ATOM 992 O O . ALA B 1 21 ? -5.051 -8.797 -7.086 1 96.44 21 ALA B O 1
ATOM 993 N N . LEU B 1 22 ? -6.676 -7.266 -7.148 1 96.12 22 LEU B N 1
ATOM 994 C CA . LEU B 1 22 ? -6.383 -6.895 -8.523 1 96.12 22 LEU B CA 1
ATOM 995 C C . LEU B 1 22 ? -4.973 -6.328 -8.656 1 96.12 22 LEU B C 1
ATOM 997 O O . LEU B 1 22 ? -4.23 -6.695 -9.57 1 96.12 22 LEU B O 1
ATOM 1001 N N . TYR B 1 23 ? -4.605 -5.508 -7.758 1 95.81 23 TYR B N 1
ATOM 1002 C CA . TYR B 1 23 ? -3.307 -4.848 -7.828 1 95.81 23 TYR B CA 1
ATOM 1003 C C . TYR B 1 23 ? -2.186 -5.816 -7.465 1 95.81 23 TYR B C 1
ATOM 1005 O O . TYR B 1 23 ? -1.074 -5.711 -7.988 1 95.81 23 TYR B O 1
ATOM 1013 N N . VAL B 1 24 ? -2.479 -6.727 -6.613 1 97.44 24 VAL B N 1
ATOM 1014 C CA . VAL B 1 24 ? -1.5 -7.766 -6.301 1 97.44 24 VAL B CA 1
ATOM 1015 C C . VAL B 1 24 ? -1.276 -8.648 -7.523 1 97.44 24 VAL B C 1
ATOM 1017 O O . VAL B 1 24 ? -0.138 -8.992 -7.852 1 97.44 24 VAL B O 1
ATOM 1020 N N . TYR B 1 25 ? -2.416 -8.992 -8.18 1 97.38 25 TYR B N 1
ATOM 1021 C CA . TYR B 1 25 ? -2.303 -9.75 -9.422 1 97.38 25 TYR B CA 1
ATOM 1022 C C . TYR B 1 25 ? -1.421 -9.016 -10.43 1 97.38 25 TYR B C 1
ATOM 1024 O O . TYR B 1 25 ? -0.514 -9.609 -11.016 1 97.38 25 TYR B O 1
ATOM 1032 N N . GLU B 1 26 ? -1.673 -7.781 -10.609 1 96.75 26 GLU B N 1
ATOM 1033 C CA . GLU B 1 26 ? -0.887 -6.945 -11.508 1 96.75 26 GLU B CA 1
ATOM 1034 C C . GLU B 1 26 ? 0.585 -6.934 -11.109 1 96.75 26 GLU B C 1
ATOM 1036 O O . GLU B 1 26 ? 1.468 -7.043 -11.961 1 96.75 26 GLU B O 1
ATOM 1041 N N . TYR B 1 27 ? 0.836 -6.789 -9.891 1 97 27 TYR B N 1
ATOM 1042 C CA . TYR B 1 27 ? 2.191 -6.777 -9.352 1 97 27 TYR B CA 1
ATOM 1043 C C . TYR B 1 27 ? 2.914 -8.086 -9.664 1 97 27 TYR B C 1
ATOM 1045 O O . TYR B 1 27 ? 4.066 -8.078 -10.102 1 97 27 TYR B O 1
ATOM 1053 N N . LEU B 1 28 ? 2.223 -9.141 -9.406 1 97.75 28 LEU B N 1
ATOM 1054 C CA . LEU B 1 28 ? 2.811 -10.445 -9.672 1 97.75 28 LEU B CA 1
ATOM 1055 C C . LEU B 1 28 ? 3.211 -10.57 -11.141 1 97.75 28 LEU B C 1
ATOM 1057 O O . LEU B 1 28 ? 4.316 -11.023 -11.453 1 97.75 28 LEU B O 1
ATOM 1061 N N . LEU B 1 29 ? 2.385 -10.102 -11.977 1 96.5 29 LEU B N 1
ATOM 1062 C CA . LEU B 1 29 ? 2.676 -10.156 -13.406 1 96.5 29 LEU B CA 1
ATOM 1063 C C . LEU B 1 29 ? 3.898 -9.312 -13.742 1 96.5 29 LEU B C 1
ATOM 1065 O O . LEU B 1 29 ? 4.785 -9.766 -14.469 1 96.5 29 LEU B O 1
ATOM 1069 N N . HIS B 1 30 ? 3.955 -8.211 -13.203 1 95.5 30 HIS B N 1
ATOM 1070 C CA . HIS B 1 30 ? 4.988 -7.25 -13.578 1 95.5 30 HIS B CA 1
ATOM 1071 C C . HIS B 1 30 ? 6.348 -7.664 -13.031 1 95.5 30 HIS B C 1
ATOM 1073 O O . HIS B 1 30 ? 7.387 -7.348 -13.617 1 95.5 30 HIS B O 1
ATOM 1079 N N . VAL B 1 31 ? 6.406 -8.445 -11.953 1 94.44 31 VAL B N 1
ATOM 1080 C CA . VAL B 1 31 ? 7.68 -8.844 -11.367 1 94.44 31 VAL B CA 1
ATOM 1081 C C . VAL B 1 31 ? 8.133 -10.172 -11.977 1 94.44 31 VAL B C 1
ATOM 1083 O O . VAL B 1 31 ? 9.156 -10.727 -11.57 1 94.44 31 VAL B O 1
ATOM 1086 N N . GLY B 1 32 ? 7.277 -10.68 -12.844 1 94.38 32 GLY B N 1
ATOM 1087 C CA . GLY B 1 32 ? 7.66 -11.891 -13.562 1 94.38 32 GLY B CA 1
ATOM 1088 C C . GLY B 1 32 ? 7.109 -13.156 -12.938 1 94.38 32 GLY B C 1
ATOM 1089 O O . GLY B 1 32 ? 7.484 -14.266 -13.328 1 94.38 32 GLY B O 1
ATOM 1090 N N . ALA B 1 33 ? 6.285 -13.023 -11.969 1 97.5 33 ALA B N 1
ATOM 1091 C CA . ALA B 1 33 ? 5.672 -14.18 -11.312 1 97.5 33 ALA B CA 1
ATOM 1092 C C . ALA B 1 33 ? 4.352 -14.547 -11.984 1 97.5 33 ALA B C 1
ATOM 1094 O O . ALA B 1 33 ? 3.299 -14.547 -11.336 1 97.5 33 ALA B O 1
ATOM 1095 N N . GLN B 1 34 ? 4.465 -15 -13.133 1 97.31 34 GLN B N 1
ATOM 1096 C CA . GLN B 1 34 ? 3.291 -15.258 -13.961 1 97.31 34 GLN B CA 1
ATOM 1097 C C . GLN B 1 34 ? 2.516 -16.469 -13.453 1 97.31 34 GLN B C 1
ATOM 1099 O O . GLN B 1 34 ? 1.283 -16.453 -13.43 1 97.31 34 GLN B O 1
ATOM 1104 N N . LYS B 1 35 ? 3.211 -17.5 -13.18 1 98.25 35 LYS B N 1
ATOM 1105 C CA . LYS B 1 35 ? 2.549 -18.703 -12.672 1 98.25 35 LYS B CA 1
ATOM 1106 C C . LYS B 1 35 ? 1.825 -18.406 -11.359 1 98.25 35 LYS B C 1
ATOM 1108 O O . LYS B 1 35 ? 0.693 -18.859 -11.156 1 98.25 35 LYS B O 1
ATOM 1113 N N . SER B 1 36 ? 2.486 -17.703 -10.516 1 98.56 36 SER B N 1
ATOM 1114 C CA . SER B 1 36 ? 1.88 -17.312 -9.25 1 98.56 36 SER B CA 1
ATOM 1115 C C . SER B 1 36 ? 0.621 -16.484 -9.477 1 98.56 36 SER B C 1
ATOM 1117 O O . SER B 1 36 ? -0.379 -16.656 -8.773 1 98.56 36 SER B O 1
ATOM 1119 N N . ALA B 1 37 ? 0.663 -15.547 -10.461 1 98.12 37 ALA B N 1
ATOM 1120 C CA . ALA B 1 37 ? -0.476 -14.68 -10.766 1 98.12 37 ALA B CA 1
ATOM 1121 C C . ALA B 1 37 ? -1.694 -15.508 -11.172 1 98.12 37 ALA B C 1
ATOM 1123 O O . ALA B 1 37 ? -2.799 -15.281 -10.672 1 98.12 37 ALA B O 1
ATOM 1124 N N . GLN B 1 38 ? -1.443 -16.438 -12 1 97.12 38 GLN B N 1
ATOM 1125 C CA . GLN B 1 38 ? -2.535 -17.266 -12.477 1 97.12 38 GLN B CA 1
ATOM 1126 C C . GLN B 1 38 ? -3.105 -18.125 -11.352 1 97.12 38 GLN B C 1
ATOM 1128 O O . GLN B 1 38 ? -4.324 -18.25 -11.211 1 97.12 38 GLN B O 1
ATOM 1133 N N . THR B 1 39 ? -2.213 -18.734 -10.617 1 98.38 39 THR B N 1
ATOM 1134 C CA . THR B 1 39 ? -2.617 -19.562 -9.492 1 98.38 39 THR B CA 1
ATOM 1135 C C . THR B 1 39 ? -3.416 -18.75 -8.477 1 98.38 39 THR B C 1
ATOM 1137 O O . THR B 1 39 ? -4.387 -19.234 -7.902 1 98.38 39 THR B O 1
ATOM 1140 N N . PHE B 1 40 ? -3.023 -17.531 -8.312 1 98.25 40 PHE B N 1
A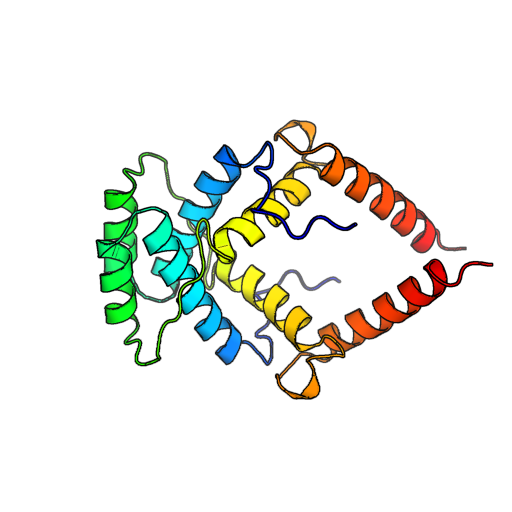TOM 1141 C CA . PHE B 1 40 ? -3.654 -16.625 -7.355 1 98.25 40 PHE B CA 1
ATOM 1142 C C . PHE B 1 40 ? -5.109 -16.375 -7.73 1 98.25 40 PHE B C 1
ATOM 1144 O O . PHE B 1 40 ? -6.008 -16.531 -6.902 1 98.25 40 PHE B O 1
ATOM 1151 N N . LEU B 1 41 ? -5.363 -16.062 -8.977 1 96.31 41 LEU B N 1
ATOM 1152 C CA . LEU B 1 41 ? -6.727 -15.797 -9.422 1 96.31 41 LEU B CA 1
ATOM 1153 C C . LEU B 1 41 ? -7.609 -17.031 -9.227 1 96.31 41 LEU B C 1
ATOM 1155 O O . LEU B 1 41 ? -8.781 -16.906 -8.844 1 96.31 41 LEU B O 1
ATOM 1159 N N . SER B 1 42 ? -6.988 -18.141 -9.484 1 96.94 42 SER B N 1
ATOM 1160 C CA . SER B 1 42 ? -7.727 -19.391 -9.344 1 96.94 42 SER B CA 1
ATOM 1161 C C . SER B 1 42 ? -8.07 -19.656 -7.879 1 96.94 42 SER B C 1
ATOM 1163 O O . SER B 1 42 ? -9.203 -20.016 -7.562 1 96.94 42 SER B O 1
ATOM 1165 N N . GLU B 1 43 ? -7.176 -19.438 -7.016 1 97.69 43 GLU B N 1
ATOM 1166 C CA . GLU B 1 43 ? -7.344 -19.75 -5.602 1 97.69 43 GLU B CA 1
ATOM 1167 C C . GLU B 1 43 ? -8.383 -18.844 -4.957 1 97.69 43 GLU B C 1
ATOM 1169 O O . GLU B 1 43 ? -9.094 -19.266 -4.035 1 97.69 43 GLU B O 1
ATOM 1174 N N . ILE B 1 44 ? -8.453 -17.672 -5.441 1 95.25 44 ILE B N 1
ATOM 1175 C CA . ILE B 1 44 ? -9.406 -16.766 -4.805 1 95.25 44 ILE B CA 1
ATOM 1176 C C . ILE B 1 44 ? -10.688 -16.719 -5.625 1 95.25 44 ILE B C 1
ATOM 1178 O O . ILE B 1 44 ? -11.57 -15.891 -5.355 1 95.25 44 ILE B O 1
ATOM 1182 N N . ARG B 1 45 ? -10.797 -17.578 -6.645 1 95.5 45 ARG B N 1
ATOM 1183 C CA . ARG B 1 45 ? -11.969 -17.703 -7.508 1 95.5 45 ARG B CA 1
ATOM 1184 C C . ARG B 1 45 ? -12.391 -16.359 -8.07 1 95.5 45 ARG B C 1
ATOM 1186 O O . ARG B 1 45 ? -13.555 -15.961 -7.949 1 95.5 45 ARG B O 1
ATOM 1193 N N . TRP B 1 46 ? -11.422 -15.719 -8.695 1 95.12 46 TRP B N 1
ATOM 1194 C CA . TRP B 1 46 ? -11.648 -14.406 -9.281 1 95.12 46 TRP B CA 1
ATOM 1195 C C . TRP B 1 46 ? -12.461 -14.516 -10.57 1 95.12 46 TRP B C 1
ATOM 1197 O O . TRP B 1 46 ? -12.109 -15.281 -11.469 1 95.12 46 TRP B O 1
ATOM 1207 N N . GLU B 1 47 ? -13.57 -13.734 -10.609 1 93.44 47 GLU B N 1
ATOM 1208 C CA . GLU B 1 47 ? -14.461 -13.82 -11.766 1 93.44 47 GLU B CA 1
ATOM 1209 C C . GLU B 1 47 ? -14.594 -12.469 -12.461 1 93.44 47 GLU B C 1
ATOM 1211 O O . GLU B 1 47 ? -15.195 -12.375 -13.531 1 93.44 47 GLU B O 1
ATOM 1216 N N . LYS B 1 48 ? -13.93 -11.492 -12.039 1 92.5 48 LYS B N 1
ATOM 1217 C CA . LYS B 1 48 ? -14.062 -10.148 -12.594 1 92.5 48 LYS B CA 1
ATOM 1218 C C . LYS B 1 48 ? -13.031 -9.898 -13.688 1 92.5 48 LYS B C 1
ATOM 1220 O O . LYS B 1 48 ? -11.992 -10.57 -13.734 1 92.5 48 LYS B O 1
ATOM 1225 N N . ASN B 1 49 ? -13.375 -8.938 -14.531 1 94.25 49 ASN B N 1
ATOM 1226 C CA . ASN B 1 49 ? -12.43 -8.555 -15.578 1 94.25 49 ASN B CA 1
ATOM 1227 C C . ASN B 1 49 ? -11.219 -7.832 -15 1 94.25 49 ASN B C 1
ATOM 1229 O O . ASN B 1 49 ? -11.352 -7.035 -14.07 1 94.25 49 ASN B O 1
ATOM 1233 N N . ILE B 1 50 ? -10.086 -8.164 -15.68 1 94.5 50 ILE B N 1
ATOM 1234 C CA . ILE B 1 50 ? -8.844 -7.594 -15.172 1 94.5 50 ILE B CA 1
ATOM 1235 C C . ILE B 1 50 ? -8.266 -6.629 -16.203 1 94.5 50 ILE B C 1
ATOM 1237 O O . ILE B 1 50 ? -8.133 -6.977 -17.375 1 94.5 50 ILE B O 1
ATOM 1241 N N . THR B 1 51 ? -8.062 -5.406 -15.828 1 92.81 51 THR B N 1
ATOM 1242 C CA . THR B 1 51 ? -7.301 -4.445 -16.625 1 92.81 51 THR B CA 1
ATOM 1243 C C . THR B 1 51 ? -5.98 -4.105 -15.938 1 92.81 51 THR B C 1
ATOM 1245 O O . THR B 1 51 ? -5.953 -3.771 -14.75 1 92.81 51 THR B O 1
ATOM 1248 N N . LEU B 1 52 ? -4.953 -4.27 -16.703 1 91.38 52 LEU B N 1
ATOM 1249 C CA . LEU B 1 52 ? -3.629 -4.082 -16.125 1 91.38 52 LEU B CA 1
ATOM 1250 C C . LEU B 1 52 ? -3.031 -2.746 -16.547 1 91.38 52 LEU B C 1
ATOM 1252 O O . LEU B 1 52 ? -3.209 -2.32 -17.688 1 91.38 52 LEU B O 1
ATOM 1256 N N . GLY B 1 53 ? -2.426 -2.146 -15.656 1 90.5 53 GLY B N 1
ATOM 1257 C CA . GLY B 1 53 ? -1.676 -0.945 -15.984 1 90.5 53 GLY B CA 1
ATOM 1258 C C . GLY B 1 53 ? -0.271 -1.235 -16.484 1 90.5 53 GLY B C 1
ATOM 1259 O O . GLY B 1 53 ? 0.092 -2.395 -16.688 1 90.5 53 GLY B O 1
ATOM 1260 N N . GLU B 1 54 ? 0.458 -0.153 -16.75 1 91.19 54 GLU B N 1
ATOM 1261 C CA . GLU B 1 54 ? 1.844 -0.267 -17.188 1 91.19 54 GLU B CA 1
ATOM 1262 C C . GLU B 1 54 ? 2.773 -0.598 -16.031 1 91.19 54 GLU B C 1
ATOM 1264 O O . GLU B 1 54 ? 2.508 -0.211 -14.883 1 91.19 54 GLU B O 1
ATOM 1269 N N . PRO B 1 55 ? 3.85 -1.317 -16.359 1 91 55 PRO B N 1
ATOM 1270 C CA . PRO B 1 55 ? 4.844 -1.515 -15.297 1 91 55 PRO B CA 1
ATOM 1271 C C . PRO B 1 55 ? 5.434 -0.201 -14.789 1 91 55 PRO B C 1
ATOM 1273 O O . PRO B 1 55 ? 5.594 0.747 -15.562 1 91 55 PRO B O 1
ATOM 1276 N N . PRO B 1 56 ? 5.82 -0.255 -13.414 1 90.81 56 PRO B N 1
ATOM 1277 C CA . PRO B 1 56 ? 5.922 -1.351 -12.445 1 90.81 56 PRO B CA 1
ATOM 1278 C C . PRO B 1 56 ? 4.586 -1.675 -11.781 1 90.81 56 PRO B C 1
ATOM 1280 O O . PRO B 1 56 ? 4.48 -2.656 -11.039 1 90.81 56 PRO B O 1
ATOM 1283 N N . GLY B 1 57 ? 3.482 -0.88 -12.109 1 91.19 57 GLY B N 1
ATOM 1284 C CA . GLY B 1 57 ? 2.146 -1.077 -11.57 1 91.19 57 GLY B CA 1
ATOM 1285 C C . GLY B 1 57 ? 1.843 -0.174 -10.391 1 91.19 57 GLY B C 1
ATOM 1286 O O . GLY B 1 57 ? 2.758 0.327 -9.734 1 91.19 57 GLY B O 1
ATOM 1287 N N . PHE B 1 58 ? 0.671 -0.095 -10.172 1 92.38 58 PHE B N 1
ATOM 1288 C CA . PHE B 1 58 ? 0.197 0.862 -9.18 1 92.38 58 PHE B CA 1
ATOM 1289 C C . PHE B 1 58 ? 0.693 0.488 -7.789 1 92.38 58 PHE B C 1
ATOM 1291 O O . PHE B 1 58 ? 1.213 1.336 -7.062 1 92.38 58 PHE B O 1
ATOM 1298 N N . LEU B 1 59 ? 0.543 -0.778 -7.438 1 94.12 59 LEU B N 1
ATOM 1299 C CA . LEU B 1 59 ? 0.908 -1.211 -6.094 1 94.12 59 LEU B CA 1
ATOM 1300 C C . LEU B 1 59 ? 2.393 -0.985 -5.832 1 94.12 59 LEU B C 1
ATOM 1302 O O . LEU B 1 59 ? 2.771 -0.47 -4.777 1 94.12 59 LEU B O 1
ATOM 1306 N N . HIS B 1 60 ? 3.213 -1.358 -6.797 1 94.06 60 HIS B N 1
ATOM 1307 C CA . HIS B 1 60 ? 4.652 -1.164 -6.664 1 94.06 60 HIS B CA 1
ATOM 1308 C C . HIS B 1 60 ? 4.996 0.315 -6.52 1 94.06 60 HIS B C 1
ATOM 1310 O O . HIS B 1 60 ? 5.777 0.692 -5.645 1 94.06 60 HIS B O 1
ATOM 1316 N N . SER B 1 61 ? 4.48 1.066 -7.383 1 92.62 61 SER B N 1
ATOM 1317 C CA . SER B 1 61 ? 4.734 2.502 -7.371 1 92.62 61 SER B CA 1
ATOM 1318 C C . SER B 1 61 ? 4.289 3.133 -6.055 1 92.62 61 SER B C 1
ATOM 1320 O O . SER B 1 61 ? 5.012 3.945 -5.473 1 92.62 61 SER B O 1
ATOM 1322 N N . TRP B 1 62 ? 3.127 2.807 -5.621 1 91.38 62 TRP B N 1
ATOM 1323 C CA . TRP B 1 62 ? 2.578 3.301 -4.363 1 91.38 62 TRP B CA 1
ATOM 1324 C C . TRP B 1 62 ? 3.465 2.9 -3.189 1 91.38 62 TRP B C 1
ATOM 1326 O O . TRP B 1 62 ? 3.781 3.729 -2.332 1 91.38 62 TRP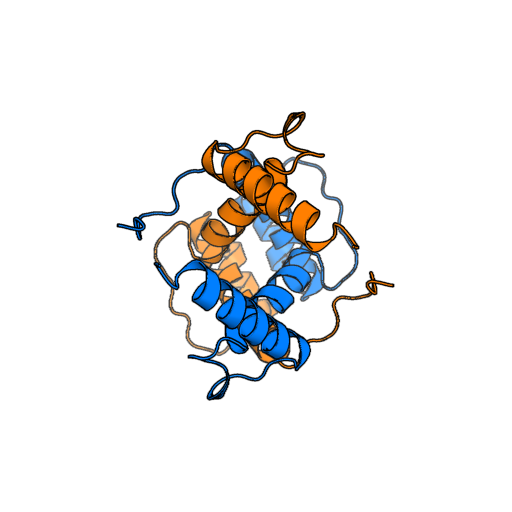 B O 1
ATOM 1336 N N . TRP B 1 63 ? 3.805 1.672 -3.141 1 93.69 63 TRP B N 1
ATOM 1337 C CA . TRP B 1 63 ? 4.645 1.133 -2.078 1 93.69 63 TRP B CA 1
ATOM 1338 C C . TRP B 1 63 ? 5.984 1.858 -2.023 1 93.69 63 TRP B C 1
ATOM 1340 O O . TRP B 1 63 ? 6.484 2.17 -0.939 1 93.69 63 TRP B O 1
ATOM 1350 N N . CYS B 1 64 ? 6.621 2.191 -3.213 1 93.5 64 CYS B N 1
ATOM 1351 C CA . CYS B 1 64 ? 7.926 2.838 -3.262 1 93.5 64 CYS B CA 1
ATOM 1352 C C . CYS B 1 64 ? 7.871 4.223 -2.629 1 93.5 64 CYS B C 1
ATOM 1354 O O . CYS B 1 64 ? 8.82 4.645 -1.967 1 93.5 64 CYS B O 1
ATOM 1356 N N . VAL B 1 65 ? 6.781 4.859 -2.83 1 91.75 65 VAL B N 1
ATOM 1357 C CA . VAL B 1 65 ? 6.602 6.184 -2.24 1 91.75 65 VAL B CA 1
ATOM 1358 C C . VAL B 1 65 ? 6.43 6.059 -0.729 1 91.75 65 VAL B C 1
ATOM 1360 O O . VAL B 1 65 ? 7.035 6.812 0.036 1 91.75 65 VAL B O 1
ATOM 1363 N N . PHE B 1 66 ? 5.625 5.09 -0.362 1 92.25 66 PHE B N 1
ATOM 1364 C CA . PHE B 1 66 ? 5.426 4.836 1.06 1 92.25 66 PHE B CA 1
ATOM 1365 C C . PHE B 1 66 ? 6.75 4.508 1.739 1 92.25 66 PHE B C 1
ATOM 1367 O O . PHE B 1 66 ? 7.07 5.062 2.791 1 92.25 6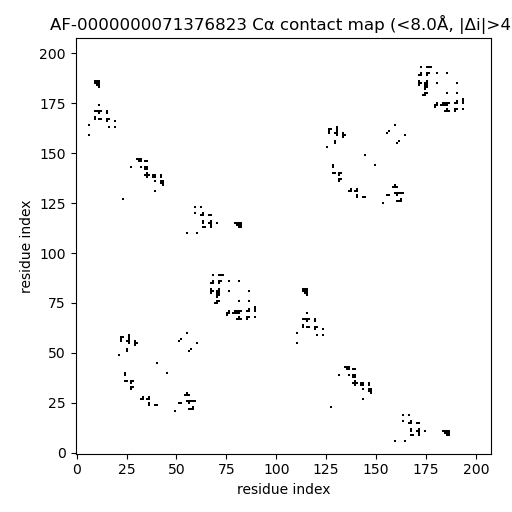6 PHE B O 1
ATOM 1374 N N . TRP B 1 67 ? 7.477 3.656 1.152 1 93.75 67 TRP B N 1
ATOM 1375 C CA . TRP B 1 67 ? 8.711 3.178 1.764 1 93.75 67 TRP B CA 1
ATOM 1376 C C . TRP B 1 67 ? 9.75 4.289 1.837 1 93.75 67 TRP B C 1
ATOM 1378 O O . TRP B 1 67 ? 10.516 4.375 2.803 1 93.75 67 TRP B O 1
ATOM 1388 N N . ASP B 1 68 ? 9.812 5.109 0.84 1 94.88 68 ASP B N 1
ATOM 1389 C CA . ASP B 1 68 ? 10.734 6.242 0.835 1 94.88 68 ASP B CA 1
ATOM 1390 C C . ASP B 1 68 ? 10.422 7.207 1.978 1 94.88 68 ASP B C 1
ATOM 1392 O O . ASP B 1 68 ? 11.328 7.648 2.686 1 94.88 68 ASP B O 1
ATOM 1396 N N . LEU B 1 69 ? 9.203 7.5 2.143 1 93.31 69 LEU B N 1
ATOM 1397 C CA . LEU B 1 69 ? 8.766 8.375 3.227 1 93.31 69 LEU B CA 1
ATOM 1398 C C . LEU B 1 69 ? 9.023 7.727 4.582 1 93.31 69 LEU B C 1
ATOM 1400 O O . LEU B 1 69 ? 9.438 8.398 5.531 1 93.31 69 LEU B O 1
ATOM 1404 N N . TYR B 1 70 ? 8.719 6.465 4.605 1 92 70 TYR B N 1
ATOM 1405 C CA . TYR B 1 70 ? 8.969 5.711 5.828 1 92 70 TYR B CA 1
ATOM 1406 C C . TYR B 1 70 ? 10.438 5.785 6.219 1 92 70 TYR B C 1
ATOM 1408 O O . TYR B 1 70 ? 10.766 5.988 7.391 1 92 70 TYR B O 1
ATOM 1416 N N . CYS B 1 71 ? 11.344 5.691 5.215 1 94.69 71 CYS B N 1
ATOM 1417 C CA . CYS B 1 71 ? 12.781 5.676 5.441 1 94.69 71 CYS B CA 1
ATOM 1418 C C . CYS B 1 71 ? 13.297 7.059 5.816 1 94.69 71 CYS B C 1
ATOM 1420 O O . CYS B 1 71 ? 14.297 7.188 6.52 1 94.69 71 CYS B O 1
ATOM 1422 N N . ALA B 1 72 ? 12.594 8.031 5.406 1 96.06 72 ALA B N 1
ATOM 1423 C CA . ALA B 1 72 ? 13.062 9.398 5.582 1 96.06 72 ALA B CA 1
ATOM 1424 C C . ALA B 1 72 ? 12.672 9.945 6.953 1 96.06 72 ALA B C 1
ATOM 1426 O O . ALA B 1 72 ? 13.102 11.031 7.344 1 96.06 72 ALA B O 1
ATOM 1427 N N . ALA B 1 73 ? 11.797 9.211 7.613 1 94.06 73 ALA B N 1
ATOM 1428 C CA . ALA B 1 73 ? 11.398 9.68 8.945 1 94.06 73 ALA B CA 1
ATOM 1429 C C . ALA B 1 73 ? 12.609 9.867 9.844 1 94.06 73 ALA B C 1
ATOM 1431 O O . ALA B 1 73 ? 13.555 9.078 9.797 1 94.06 73 ALA B O 1
ATOM 1432 N N . PRO B 1 74 ? 12.484 10.844 10.734 1 91.94 74 PRO B N 1
ATOM 1433 C CA . PRO B 1 74 ? 13.633 11.195 11.578 1 91.94 74 PRO B CA 1
ATOM 1434 C C . PRO B 1 74 ? 14.164 10.008 12.375 1 91.94 74 PRO B C 1
ATOM 1436 O O . PRO B 1 74 ? 15.375 9.844 12.516 1 91.94 74 PRO B O 1
ATOM 1439 N N . ASP B 1 75 ? 13.312 9.148 12.906 1 92.12 75 ASP B N 1
ATOM 1440 C CA . ASP B 1 75 ? 13.734 8.039 13.766 1 92.12 75 ASP B CA 1
ATOM 1441 C C . ASP B 1 75 ? 14.312 6.898 12.938 1 92.12 75 ASP B C 1
ATOM 1443 O O . ASP B 1 75 ? 14.922 5.973 13.484 1 92.12 75 ASP B O 1
ATOM 1447 N N . ARG B 1 76 ? 14.297 6.988 11.523 1 93.06 76 ARG B N 1
ATOM 1448 C CA . ARG B 1 76 ? 14.703 5.859 10.695 1 93.06 76 ARG B CA 1
ATOM 1449 C C . ARG B 1 76 ? 15.656 6.305 9.586 1 93.06 76 ARG B C 1
ATOM 1451 O O . ARG B 1 76 ? 16.328 5.477 8.961 1 93.06 76 ARG B O 1
ATOM 1458 N N . ARG B 1 77 ? 15.836 7.5 9.312 1 92.81 77 ARG B N 1
ATOM 1459 C CA . ARG B 1 77 ? 16.484 8.039 8.125 1 92.81 77 ARG B CA 1
ATOM 1460 C C . ARG B 1 77 ? 17.984 7.738 8.141 1 92.81 77 ARG B C 1
ATOM 1462 O O . ARG B 1 77 ? 18.641 7.805 7.098 1 92.81 77 ARG B O 1
ATOM 1469 N N . GLU B 1 78 ? 18.516 7.379 9.273 1 91.56 78 GLU B N 1
ATOM 1470 C CA . GLU B 1 78 ? 19.938 7.059 9.336 1 91.56 78 GLU B CA 1
ATOM 1471 C C . GLU B 1 78 ? 20.203 5.613 8.922 1 91.56 78 GLU B C 1
ATOM 1473 O O . GLU B 1 78 ? 21.312 5.27 8.516 1 91.56 78 GLU B O 1
ATOM 1478 N N . THR B 1 79 ? 19.234 4.758 9 1 91 79 THR B N 1
ATOM 1479 C CA . THR B 1 79 ? 19.422 3.33 8.773 1 91 79 THR B CA 1
ATOM 1480 C C . THR B 1 79 ? 18.953 2.938 7.375 1 91 79 THR B C 1
ATOM 1482 O O . THR B 1 79 ? 19.219 1.821 6.918 1 91 79 THR B O 1
ATOM 1485 N N . CYS B 1 80 ? 18.297 3.811 6.719 1 89.12 80 CYS B N 1
ATOM 1486 C CA . CYS B 1 80 ? 17.75 3.447 5.414 1 89.12 80 CYS B CA 1
ATOM 1487 C C . CYS B 1 80 ? 17.922 4.586 4.418 1 89.12 80 CYS B C 1
ATOM 1489 O O . CYS B 1 80 ? 17.828 5.758 4.785 1 89.12 80 CYS B O 1
ATOM 1491 N N . GLU B 1 81 ? 18.172 4.281 3.16 1 92.88 81 GLU B N 1
ATOM 1492 C CA . GLU B 1 81 ? 18.328 5.273 2.102 1 92.88 81 GLU B CA 1
ATOM 1493 C C . GLU B 1 81 ? 16.984 5.938 1.782 1 92.88 81 GLU B C 1
ATOM 1495 O O . GLU B 1 81 ? 15.938 5.281 1.789 1 92.88 81 GLU B O 1
ATOM 1500 N N . HIS B 1 82 ? 17.047 7.23 1.564 1 94.25 82 HIS B N 1
ATOM 1501 C CA . HIS B 1 82 ? 15.836 7.984 1.285 1 94.25 82 HIS B CA 1
ATOM 1502 C C . HIS B 1 82 ? 16.109 9.156 0.352 1 94.25 82 HIS B C 1
ATOM 1504 O O . HIS B 1 82 ? 17.266 9.555 0.174 1 94.25 82 HIS B O 1
ATOM 1510 N N . SER B 1 83 ? 15.07 9.602 -0.312 1 94.31 83 SER B N 1
ATOM 1511 C CA . SER B 1 83 ? 15.211 10.758 -1.193 1 94.31 83 SER B CA 1
ATOM 1512 C C . SER B 1 83 ? 15.289 12.055 -0.397 1 94.31 83 SER B C 1
ATOM 1514 O O . SER B 1 83 ? 14.797 12.125 0.73 1 94.31 83 SER B O 1
ATOM 1516 N N . SER B 1 84 ? 15.914 13.055 -1.004 1 94.75 84 SER B N 1
ATOM 1517 C CA . SER B 1 84 ? 15.961 14.383 -0.393 1 94.75 84 SER B CA 1
ATOM 1518 C C . SER B 1 84 ? 14.562 14.984 -0.265 1 94.75 84 SER B C 1
ATOM 1520 O O . SER B 1 84 ? 14.273 15.68 0.707 1 94.75 84 SER B O 1
ATOM 1522 N N . GLU B 1 85 ? 13.766 14.641 -1.208 1 92.62 85 GLU B N 1
ATOM 1523 C CA . GLU B 1 85 ? 12.383 15.117 -1.191 1 92.62 85 GLU B CA 1
ATOM 1524 C C . GLU B 1 85 ? 11.617 14.547 -0.005 1 92.62 85 GLU B C 1
ATOM 1526 O O . GLU B 1 85 ? 10.859 15.258 0.655 1 92.62 85 GLU B O 1
ATOM 1531 N N . ALA B 1 86 ? 11.766 13.336 0.255 1 94.94 86 ALA B N 1
ATOM 1532 C CA . ALA B 1 86 ? 11.086 12.68 1.37 1 94.94 86 ALA B CA 1
ATOM 1533 C C . ALA B 1 86 ? 11.547 13.25 2.707 1 94.94 86 ALA B C 1
ATOM 1535 O O . ALA B 1 86 ? 10.734 13.492 3.604 1 94.94 86 ALA B O 1
ATOM 1536 N N . LYS B 1 87 ? 12.773 13.453 2.805 1 95.25 87 LYS B N 1
ATOM 1537 C CA . LYS B 1 87 ? 13.312 14.07 4.008 1 95.25 87 LYS B CA 1
ATOM 1538 C C . LYS B 1 87 ? 12.703 15.453 4.234 1 95.25 87 LYS B C 1
ATOM 1540 O O . LYS B 1 87 ? 12.266 15.773 5.34 1 95.25 87 LYS B O 1
ATOM 1545 N N . ALA B 1 88 ? 12.805 16.312 3.184 1 94.25 88 ALA B N 1
ATOM 1546 C CA . ALA B 1 88 ? 12.258 17.656 3.26 1 94.25 88 ALA B CA 1
ATOM 1547 C C . ALA B 1 88 ? 10.797 17.641 3.695 1 94.25 88 ALA B C 1
ATOM 1549 O O . ALA B 1 88 ? 10.359 18.516 4.457 1 94.25 88 ALA B O 1
ATOM 1550 N N . PHE B 1 89 ? 10.109 16.672 3.25 1 91.19 89 PHE B N 1
ATOM 1551 C CA . PHE B 1 89 ? 8.703 16.5 3.607 1 91.19 89 PHE B CA 1
ATOM 1552 C C . PHE B 1 89 ? 8.555 16.281 5.105 1 91.19 89 PHE B C 1
ATOM 1554 O O . PHE B 1 89 ? 7.727 16.922 5.754 1 91.19 89 PHE B O 1
ATOM 1561 N N . HIS B 1 90 ? 9.195 15.398 5.648 1 92.62 90 HIS B N 1
ATOM 1562 C CA . HIS B 1 90 ? 9.125 15.117 7.074 1 92.62 90 HIS B CA 1
ATOM 1563 C C . HIS B 1 90 ? 9.531 16.328 7.902 1 92.62 90 HIS B C 1
ATOM 1565 O O . HIS B 1 90 ? 8.93 16.609 8.938 1 92.62 90 HIS B O 1
ATOM 1571 N N . ASP B 1 91 ? 10.594 16.953 7.453 1 93 91 ASP B N 1
ATOM 1572 C CA . ASP B 1 91 ? 11.055 18.141 8.18 1 93 91 ASP B CA 1
ATOM 1573 C C . ASP B 1 91 ? 9.984 19.234 8.195 1 93 91 ASP B C 1
ATOM 1575 O O . ASP B 1 91 ? 9.75 19.859 9.227 1 93 91 ASP B O 1
ATOM 1579 N N . TYR B 1 92 ? 9.391 19.391 7.121 1 86.62 92 TYR B N 1
ATOM 1580 C CA . TYR B 1 92 ? 8.32 20.375 7.012 1 86.62 92 TYR B CA 1
ATOM 1581 C C . TYR B 1 92 ? 7.129 19.984 7.875 1 86.62 92 TYR B C 1
ATOM 1583 O O . TYR B 1 92 ? 6.609 20.812 8.633 1 86.62 92 TYR B O 1
ATOM 1591 N N . VAL B 1 93 ? 6.684 18.812 7.734 1 84.56 93 VAL B N 1
ATOM 1592 C CA . VAL B 1 93 ? 5.52 18.312 8.461 1 84.56 93 VAL B CA 1
ATOM 1593 C C . VAL B 1 93 ? 5.789 18.375 9.961 1 84.56 93 VAL B C 1
ATOM 1595 O O . VAL B 1 93 ? 4.898 18.703 10.75 1 84.56 93 VAL B O 1
ATOM 1598 N N . SER B 1 94 ? 6.918 17.922 10.359 1 85.94 94 SER B N 1
ATOM 1599 C CA . SER B 1 94 ? 7.297 17.969 11.766 1 85.94 94 SER B CA 1
ATOM 1600 C C . SER B 1 94 ? 7.242 19.391 12.305 1 85.94 94 SER B C 1
ATOM 1602 O O . SER B 1 94 ? 6.801 19.609 13.438 1 85.94 94 SER B O 1
ATOM 1604 N N . ASP B 1 95 ? 7.695 20.312 11.57 1 83.69 95 ASP B N 1
ATOM 1605 C CA . ASP B 1 95 ? 7.668 21.719 11.945 1 83.69 95 ASP B CA 1
ATOM 1606 C C . ASP B 1 95 ? 6.23 22.219 12.117 1 83.69 95 ASP B C 1
ATOM 1608 O O . ASP B 1 95 ? 5.918 22.922 13.078 1 83.69 95 ASP B O 1
ATOM 1612 N N . ILE B 1 96 ? 5.441 21.797 11.141 1 78.25 96 ILE B N 1
ATOM 1613 C CA . ILE B 1 96 ? 4.035 22.188 11.188 1 78.25 96 ILE B CA 1
ATOM 1614 C C . ILE B 1 96 ? 3.367 21.562 12.414 1 78.25 96 ILE B C 1
ATOM 1616 O O . ILE B 1 96 ? 2.627 22.25 13.133 1 78.25 96 ILE B O 1
ATOM 1620 N N . GLN B 1 97 ? 3.613 20.359 12.609 1 75.56 97 GLN B N 1
ATOM 1621 C CA . GLN B 1 97 ? 3.021 19.656 13.734 1 75.56 97 GLN B CA 1
ATOM 1622 C C . GLN B 1 97 ? 3.449 20.266 15.07 1 75.56 97 GLN B C 1
ATOM 1624 O O . GLN B 1 97 ? 2.646 20.375 16 1 75.56 97 GLN B O 1
ATOM 1629 N N . THR B 1 98 ? 4.625 20.5 15.102 1 81.44 98 THR B N 1
ATOM 1630 C CA . THR B 1 98 ? 5.145 21.125 16.312 1 81.44 98 THR B CA 1
ATOM 1631 C C . THR B 1 98 ? 4.457 22.469 16.578 1 81.44 98 THR B C 1
ATOM 1633 O O . THR B 1 98 ? 4.141 22.797 17.719 1 81.44 98 THR B O 1
ATOM 1636 N N . CYS B 1 99 ? 4.211 23.062 15.555 1 74.94 99 CY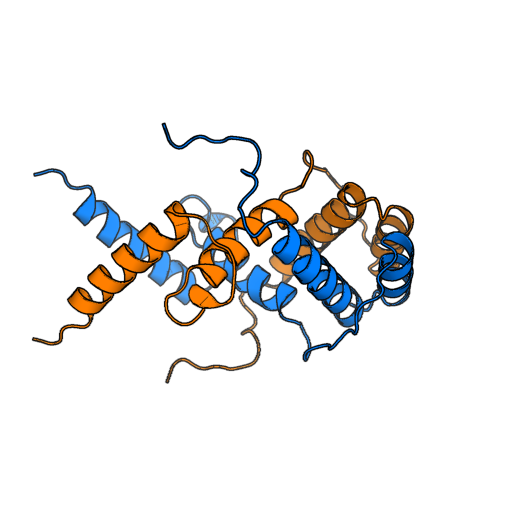S B N 1
ATOM 1637 C CA . CYS B 1 99 ? 3.541 24.359 15.672 1 74.94 99 CYS B CA 1
ATOM 1638 C C . CYS B 1 99 ? 2.094 24.172 16.109 1 74.94 99 CYS B C 1
ATOM 1640 O O . CYS B 1 99 ? 1.587 24.969 16.922 1 74.94 99 CYS B O 1
ATOM 1642 N N . LEU B 1 100 ? 1.529 23.219 15.523 1 67.12 100 LEU B N 1
ATOM 1643 C CA . LEU B 1 100 ? 0.129 22.953 15.836 1 67.12 100 LEU B CA 1
ATOM 1644 C C . LEU B 1 100 ? -0.015 22.375 17.234 1 67.12 100 LEU B C 1
ATOM 1646 O O . LEU B 1 100 ? -0.996 22.656 17.938 1 67.12 100 LEU B O 1
ATOM 1650 N N . LEU B 1 101 ? 0.863 21.547 17.516 1 64.5 101 LEU B N 1
ATOM 1651 C CA . LEU B 1 101 ? 0.802 20.938 18.844 1 64.5 101 LEU B CA 1
ATOM 1652 C C . LEU B 1 101 ? 1.36 21.875 19.906 1 64.5 101 LEU B C 1
ATOM 1654 O O . LEU B 1 101 ? 1.271 21.578 21.094 1 64.5 101 LEU B O 1
ATOM 1658 N N . ALA B 1 102 ? 2.045 23 19.578 1 63.72 102 ALA B N 1
ATOM 1659 C CA . ALA B 1 102 ? 2.469 24 20.547 1 63.72 102 ALA B CA 1
ATOM 1660 C C . ALA B 1 102 ? 1.269 24.609 21.266 1 63.72 102 ALA B C 1
ATOM 1662 O O . ALA B 1 102 ? 0.355 25.141 20.609 1 63.72 102 ALA B O 1
ATOM 1663 N N . GLU B 1 103 ? 0.648 23.828 22.219 1 56.03 103 GLU B N 1
ATOM 1664 C CA . GLU B 1 103 ? -0.365 24.344 23.141 1 56.03 103 GLU B CA 1
ATOM 1665 C C . GLU B 1 103 ? -0.07 25.781 23.547 1 56.03 103 GLU B C 1
ATOM 1667 O O . GLU B 1 103 ? 1.064 26.109 23.891 1 56.03 103 GLU B O 1
ATOM 1672 N N . PRO B 1 104 ? -1.013 26.797 23.281 1 48.22 104 PRO B N 1
ATOM 1673 C CA . PRO B 1 104 ? -0.792 28.047 24 1 48.22 104 PRO B CA 1
ATOM 1674 C C . PRO B 1 104 ? -0.641 27.844 25.5 1 48.22 104 PRO B C 1
ATOM 1676 O O . PRO B 1 104 ? -1.221 26.922 26.078 1 48.22 104 PRO B O 1
#

Secondary structure (DSSP, 8-state):
-----S----TTHHHHHHHHHHHHHHHHHHTT-HHHHHHHHHHTT--S-----STT-HHHHHHHHHHHHHHHSTTTTTTS---HHHHHHHHHHHHHHHHHH---/-----S----TTHHHHHHHHHHHHHHHHHHTT-HHHHHHHHHHTT--S-----STT-HHHHHHHHHHHHHHHSTTTTTTS---HHHHHHHHHHHHHHHHHH---

Radius of gyration: 18.71 Å; Cα contacts (8 Å, |Δi|>4): 210; chains: 2; bounding box: 40×59×41 Å

InterPro domains:
  IPR006594 LIS1 homology motif [PS50896] (16-48)
  IPR006594 LIS1 homology motif [SM00667] (16-48)
  IPR008116 Sequence-specific single-strand DNA-binding protein [PR01743] (8-27)
  IPR008116 Sequence-specific single-strand DNA-binding protein [PR01743] (29-44)
  IPR008116 Sequence-specific single-strand DNA-binding protein [PR01743] (45-62)
  IPR008116 Sequence-specific single-strand DNA-binding protein [PR01743] (63-76)
  IPR008116 Sequence-specific single-strand DNA-binding protein [PR01743] (77-92)

Solvent-accessible surface area (backbone atoms only — not comparable to full-atom values): 11644 Å² total; per-residue (Å²): 130,82,79,82,66,75,69,69,84,47,72,29,38,72,60,34,53,53,52,47,52,52,37,49,39,45,32,28,46,60,75,62,21,49,70,19,28,54,43,34,41,59,61,66,64,64,82,71,88,84,82,75,75,64,83,67,28,67,54,51,43,52,46,40,52,49,44,22,42,57,19,21,29,85,96,36,36,87,84,34,55,41,41,70,66,34,32,54,47,44,56,49,51,52,53,50,47,49,56,67,64,53,68,132,131,82,80,81,69,75,71,70,84,46,72,29,37,72,60,34,54,52,53,47,52,52,37,49,39,44,33,28,46,61,74,60,21,49,67,20,28,54,43,34,41,58,61,68,66,65,82,73,88,84,84,74,76,63,82,67,26,66,54,50,43,52,48,41,54,51,44,22,42,58,19,22,29,84,95,36,36,87,82,33,56,42,39,73,66,34,32,53,47,44,56,49,50,50,52,51,46,50,57,66,65,52,72,130

Sequence (208 aa):
MYAKGKGAVVPSDSQAREKLALYVYEYLLHVGAQKSAQTFLSEIRWEKNITLGEPPGFLHSWWCVFWDLYCAAPDRRETCEHSSEAKAFHDYVSDIQTCLLAEPMYAKGKGAVVPSDSQAREKLALYVYEYLLHVGAQKSAQTFLSEIRWEKNITLGEPPGFLHSWWCVFWDLYCAAPDRRETCEHSSEAKAFHDYVSDIQTCLLAEP

Nearest PDB structures (foldseek):
  8hib-assembly1_A-2  TM=9.502E-01  e=2.729E-12  Homo sapiens
  6iwv-assembly1_B-2  TM=9.712E-01  e=5.303E-09  Homo sapiens
  6s9r-assembly1_B-2  TM=1.002E+00  e=2.176E-08  Drosophila melanogaster
  8hib-assembly1_B-2  TM=9.195E-01  e=1.302E-08  Homo sapiens
  6s9r-assembly1_A-2  TM=9.443E-01  e=4.699E-08  Drosophila melanogaster

Foldseek 3Di:
DPDPDDPPDDPCNVVVVVVVLLQVLLQCVLVPNPVVSVVSCVVVVPDDDHDHDDPPTDVVVVVVVVVQLVCLAPVRVVPDPHDPVSVVVNVVVVVVVCVVVPDD/DPPPDDPPDDPCNVVVVVVVLLQVLLQCVLVPNPVVSVVSCVVVVPDDDHDHDDPPTDVVVVVVVVVQLVCLAPVRVVPDPHDPVSVVVNVVVVVVVCVVVPDD